Protein AF-0000000082410979 (afdb_homodimer)

Sequence (288 aa):
MTLTLRRLRIEITSLPAELLQLGALVVAVARGLDYIRLPADLTPDSLSVIEAALPFDVWGWIFLTAGAVGLLGIFVSRIPMTALAHGVLFGLYLVFGIGALAELADRDFLYGWRTAVGWVLGAAAVHLVLADASIDGWRRTRARMTLTLRRLRIEITSLPAELLQLGALVVAVARGLDYIRLPADLTPDSLSVIEAALPFDVWGWIFLTAGAVGLLGIFVSRIPMTALAHGVLFGLYLVFGIGALAELADRDFLYGWRTAVGWVLGAAAVHLVLADASIDGWRRTRAR

Radius of gyration: 19.4 Å; Cα contacts (8 Å, |Δi|>4): 487; chains: 2; bounding box: 62×52×41 Å

Foldseek 3Di:
DPPPDDDDDDDDDDPVLVVLLLVLLVVLQVLLVCQLPDDPVVPDPPAFPQCVVDRSNVSSVLSNVLSVQLVVQVVPLPDLSVLVSLVSQLVVLLVSLVRQVVVCPPHDPPDRNVSSCCSNVNSNVSSNVSSVVSVVVSVVVVVD/DPPPDDDDDDDDDDPVLVVLLLVLLVVLQVLLVCQLPDDPVVPDPPAFPQCVVDRSNVSSVLSNVLSVQLVVQVVPLPDLSVLVSLVSQLVVLLVSLVSQVVVCPPHDPPDRNVSSCCSNVNSNVSSNVSSVVSVVVSVVVVVD

Structure (mmCIF, N/CA/C/O backbone):
data_AF-0000000082410979-model_v1
#
loop_
_entity.id
_entity.type
_entity.pdbx_description
1 polymer 'DoxX family protein'
#
loop_
_atom_site.group_PDB
_atom_site.id
_atom_site.type_symbol
_atom_site.label_atom_id
_atom_site.label_alt_id
_atom_site.label_comp_id
_atom_site.label_asym_id
_atom_site.label_entity_id
_atom_site.label_seq_id
_atom_site.pdbx_PDB_ins_code
_atom_site.Cartn_x
_atom_site.Cartn_y
_atom_site.Cartn_z
_atom_site.occupancy
_atom_site.B_iso_or_equiv
_atom_site.auth_seq_id
_atom_site.auth_comp_id
_atom_site.auth_asym_id
_atom_site.auth_atom_id
_atom_site.pdbx_PDB_model_num
ATOM 1 N N . MET A 1 1 ? 33.375 -12.602 -14.203 1 39.56 1 MET A N 1
ATOM 2 C CA . MET A 1 1 ? 32.031 -13.172 -14.062 1 39.56 1 MET A CA 1
ATOM 3 C C . MET A 1 1 ? 30.984 -12.242 -14.664 1 39.56 1 MET A C 1
ATOM 5 O O . MET A 1 1 ? 30.891 -11.07 -14.281 1 39.56 1 MET A O 1
ATOM 9 N N . THR A 1 2 ? 30.516 -12.398 -15.836 1 46.44 2 THR A N 1
ATOM 10 C CA . THR A 1 2 ? 29.641 -11.531 -16.641 1 46.44 2 THR A CA 1
ATOM 11 C C . THR A 1 2 ? 28.344 -11.234 -15.891 1 46.44 2 THR A C 1
ATOM 13 O O . THR A 1 2 ? 27.75 -12.133 -15.297 1 46.44 2 THR A O 1
ATOM 16 N N . LEU A 1 3 ? 28.203 -10.031 -15.383 1 50.47 3 LEU A N 1
ATOM 17 C CA . LEU A 1 3 ? 26.938 -9.57 -14.797 1 50.47 3 LEU A CA 1
ATOM 18 C C . LEU A 1 3 ? 25.766 -9.906 -15.695 1 50.47 3 LEU A C 1
ATOM 20 O O . LEU A 1 3 ? 25.547 -9.258 -16.719 1 50.47 3 LEU A O 1
ATOM 24 N N . THR A 1 4 ? 25.484 -11.086 -15.898 1 56.03 4 THR A N 1
ATOM 25 C CA . THR A 1 4 ? 24.297 -11.406 -16.688 1 56.03 4 THR A CA 1
ATOM 26 C C . THR A 1 4 ? 23.047 -10.875 -16.016 1 56.03 4 THR A C 1
ATOM 28 O O . THR A 1 4 ? 22.75 -11.234 -14.867 1 56.03 4 THR A O 1
ATOM 31 N N . LEU A 1 5 ? 22.578 -9.719 -16.5 1 63.75 5 LEU A N 1
ATOM 32 C CA . LEU A 1 5 ? 21.312 -9.133 -16.047 1 63.75 5 LEU A CA 1
ATOM 33 C C . LEU A 1 5 ? 20.141 -10.062 -16.344 1 63.75 5 LEU A C 1
ATOM 35 O O . LEU A 1 5 ? 19.984 -10.508 -17.484 1 63.75 5 LEU A O 1
ATOM 39 N N . ARG A 1 6 ? 19.75 -10.758 -15.305 1 74.06 6 ARG A N 1
ATOM 40 C CA . ARG A 1 6 ? 18.562 -11.594 -15.43 1 74.06 6 ARG A CA 1
ATOM 41 C C . ARG A 1 6 ? 17.406 -11.047 -14.586 1 74.06 6 ARG A C 1
ATOM 43 O O . ARG A 1 6 ? 17.547 -10.883 -13.375 1 74.06 6 ARG A O 1
ATOM 50 N N . ARG A 1 7 ? 16.328 -10.906 -15.25 1 83.56 7 ARG A N 1
ATOM 51 C CA . ARG A 1 7 ? 15.188 -10.328 -14.547 1 83.56 7 ARG A CA 1
ATOM 52 C C . ARG A 1 7 ? 14.547 -11.344 -13.609 1 83.56 7 ARG A C 1
ATOM 54 O O . ARG A 1 7 ? 14.203 -12.453 -14.031 1 83.56 7 ARG A O 1
ATOM 61 N N . LEU A 1 8 ? 14.422 -10.977 -12.398 1 86.12 8 LEU A N 1
ATOM 62 C CA . LEU A 1 8 ? 13.766 -11.805 -11.391 1 86.12 8 LEU A CA 1
ATOM 63 C C . LEU A 1 8 ? 12.266 -11.875 -11.641 1 86.12 8 LEU A C 1
ATOM 65 O O . LEU A 1 8 ? 11.617 -10.844 -11.852 1 86.12 8 LEU A O 1
ATOM 69 N N . ARG A 1 9 ? 11.797 -13.141 -11.766 1 92.94 9 ARG A N 1
ATOM 70 C CA . ARG A 1 9 ? 10.359 -13.367 -11.852 1 92.94 9 ARG A CA 1
ATOM 71 C C . ARG A 1 9 ? 9.781 -13.75 -10.492 1 92.94 9 ARG A C 1
ATOM 73 O O . ARG A 1 9 ? 10.367 -14.57 -9.773 1 92.94 9 ARG A O 1
ATOM 80 N N . ILE A 1 10 ? 8.656 -13.078 -10.148 1 97.12 10 ILE A N 1
ATOM 81 C CA . ILE A 1 10 ? 8.078 -13.414 -8.852 1 97.12 10 ILE A CA 1
ATOM 82 C C . ILE A 1 10 ? 6.578 -13.641 -9 1 97.12 10 ILE A C 1
ATOM 84 O O . ILE A 1 10 ? 5.965 -13.188 -9.969 1 97.12 10 ILE A O 1
ATOM 88 N N . GLU A 1 11 ? 6.039 -14.344 -8.086 1 98.19 11 GLU A N 1
ATOM 89 C CA . GLU A 1 11 ? 4.609 -14.523 -7.844 1 98.19 11 GLU A CA 1
ATOM 90 C C . GLU A 1 11 ? 4.297 -14.484 -6.352 1 98.19 11 GLU A C 1
ATOM 92 O O . GLU A 1 11 ? 5.18 -14.711 -5.52 1 98.19 11 GLU A O 1
ATOM 97 N N . ILE A 1 12 ? 3.137 -14.219 -6.098 1 98.69 12 ILE A N 1
ATOM 98 C CA . ILE A 1 12 ? 2.703 -14.242 -4.703 1 98.69 12 ILE A CA 1
ATOM 99 C C . ILE A 1 12 ? 1.709 -15.383 -4.492 1 98.69 12 ILE A C 1
ATOM 101 O O . ILE A 1 12 ? 0.621 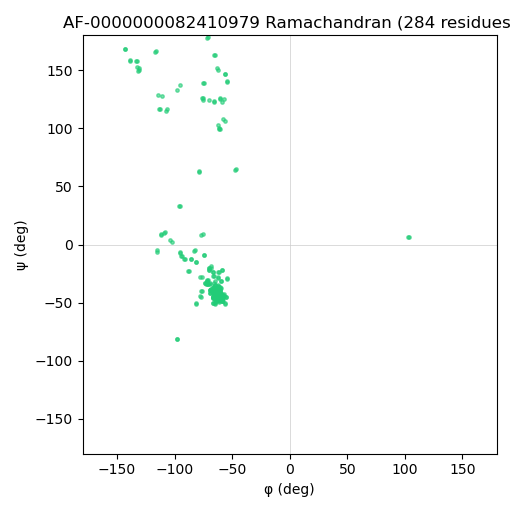-15.375 -5.074 1 98.69 12 ILE A O 1
ATOM 105 N N . THR A 1 13 ? 2.088 -16.281 -3.688 1 97.88 13 THR A N 1
ATOM 106 C CA . THR A 1 13 ? 1.308 -17.484 -3.453 1 97.88 13 THR A CA 1
ATOM 107 C C . THR A 1 13 ? 0.049 -17.172 -2.65 1 97.88 13 THR A C 1
ATOM 109 O O . THR A 1 13 ? -0.172 -16.031 -2.258 1 97.88 13 THR A O 1
ATOM 112 N N . SER A 1 14 ? -0.745 -18.094 -2.402 1 97.44 14 SER A N 1
ATOM 113 C CA . SER A 1 14 ? -2.109 -17.922 -1.915 1 97.44 14 SER A CA 1
ATOM 114 C C . SER A 1 14 ? -2.123 -17.297 -0.522 1 97.44 14 SER A C 1
ATOM 116 O O . SER A 1 14 ? -2.787 -16.281 -0.295 1 97.44 14 SER A O 1
ATOM 118 N N . LEU A 1 15 ? -1.39 -17.797 0.426 1 96.94 15 LEU A N 1
ATOM 119 C CA . LEU A 1 15 ? -1.483 -17.312 1.798 1 96.94 15 LEU A CA 1
ATOM 120 C C . LEU A 1 15 ? -1.026 -15.867 1.894 1 96.94 15 LEU A C 1
ATOM 122 O O . LEU A 1 15 ? -1.752 -15.016 2.412 1 96.94 15 LEU A O 1
ATOM 126 N N . PRO A 1 16 ? 0.153 -15.547 1.326 1 98.38 16 PRO A N 1
ATOM 127 C CA . PRO A 1 16 ? 0.557 -14.141 1.376 1 98.38 16 PRO A CA 1
ATOM 128 C C . PRO A 1 16 ? -0.416 -13.219 0.638 1 98.38 16 PRO A C 1
ATOM 130 O O . PRO A 1 16 ? -0.678 -12.102 1.091 1 98.38 16 PRO A O 1
ATOM 133 N N . ALA A 1 17 ? -0.965 -13.625 -0.444 1 98.62 17 ALA A N 1
ATOM 134 C CA . ALA A 1 17 ? -1.937 -12.828 -1.184 1 98.62 17 ALA A CA 1
ATOM 135 C C . ALA A 1 17 ? -3.199 -12.594 -0.358 1 98.62 17 ALA A C 1
ATOM 137 O O . ALA A 1 17 ? -3.748 -11.492 -0.349 1 98.62 17 ALA A O 1
ATOM 138 N N . GLU A 1 18 ? -3.623 -13.594 0.288 1 98 18 GLU A N 1
ATOM 139 C CA . GLU A 1 18 ? -4.832 -13.508 1.1 1 98 18 GLU A CA 1
ATOM 140 C C . GLU A 1 18 ? -4.621 -12.602 2.311 1 98 18 GLU A C 1
ATOM 142 O O . GLU A 1 18 ? -5.52 -11.852 2.695 1 98 18 GLU A O 1
ATOM 147 N N . LEU A 1 19 ? -3.473 -12.727 2.883 1 97.62 19 LEU A N 1
ATOM 148 C CA . LEU A 1 19 ? -3.158 -11.844 4 1 97.62 19 LEU A CA 1
ATOM 149 C C . LEU A 1 19 ? -3.068 -10.391 3.541 1 97.62 19 LEU A C 1
ATOM 151 O O . LEU A 1 19 ? -3.514 -9.484 4.246 1 97.62 19 LEU A O 1
ATOM 155 N N . LEU A 1 20 ? -2.502 -10.195 2.412 1 98.62 20 LEU A N 1
ATOM 156 C CA . LEU A 1 20 ? -2.438 -8.852 1.84 1 98.62 20 LEU A CA 1
ATOM 157 C C . LEU A 1 20 ? -3.838 -8.305 1.593 1 98.62 20 LEU A C 1
ATOM 159 O O . LEU A 1 20 ? -4.109 -7.137 1.889 1 98.62 20 LEU A O 1
ATOM 163 N N . GLN A 1 21 ? -4.715 -9.102 1.059 1 98.75 21 GLN A N 1
ATOM 164 C CA . GLN A 1 21 ? -6.094 -8.703 0.808 1 98.75 21 GLN A CA 1
ATOM 165 C C . GLN A 1 21 ? -6.812 -8.359 2.109 1 98.75 21 GLN A C 1
ATOM 167 O O . GLN A 1 21 ? -7.488 -7.332 2.199 1 98.75 21 GLN A O 1
ATOM 172 N N . LEU A 1 22 ? -6.672 -9.219 3.078 1 98.12 22 LEU A N 1
ATOM 173 C CA . LEU A 1 22 ? -7.293 -8.961 4.375 1 98.12 22 LEU A CA 1
ATOM 174 C C . LEU A 1 22 ? -6.793 -7.652 4.969 1 98.12 22 LEU A C 1
ATOM 176 O O . LEU A 1 22 ? -7.586 -6.832 5.434 1 98.12 22 LEU A O 1
ATOM 180 N N . GLY A 1 23 ? -5.496 -7.473 4.965 1 98.38 23 GLY A N 1
ATOM 181 C CA . GLY A 1 23 ? -4.91 -6.246 5.477 1 98.38 23 GLY A CA 1
ATOM 182 C C . GLY A 1 23 ? -5.395 -5.004 4.754 1 98.38 23 GLY A C 1
ATOM 183 O O . GLY A 1 23 ? -5.73 -4 5.391 1 98.38 23 GLY A O 1
ATOM 184 N N . ALA A 1 24 ? -5.449 -5.043 3.453 1 98.81 24 ALA A N 1
ATOM 185 C CA . ALA A 1 24 ? -5.875 -3.9 2.648 1 98.81 24 ALA A CA 1
ATOM 186 C C . ALA A 1 24 ? -7.32 -3.523 2.955 1 98.81 24 ALA A C 1
ATOM 188 O O . ALA A 1 24 ? -7.664 -2.34 2.992 1 98.81 24 ALA A O 1
ATOM 189 N N . LEU A 1 25 ? -8.141 -4.535 3.139 1 98.88 25 LEU A N 1
ATOM 190 C CA . LEU A 1 25 ? -9.555 -4.27 3.412 1 98.88 25 LEU A CA 1
ATOM 191 C C . LEU A 1 25 ? -9.742 -3.748 4.832 1 98.88 25 LEU A C 1
ATOM 193 O O . LEU A 1 25 ? -10.594 -2.893 5.074 1 98.88 25 LEU A O 1
ATOM 197 N N . VAL A 1 26 ? -8.945 -4.188 5.754 1 98.62 26 VAL A N 1
ATOM 198 C CA . VAL A 1 26 ? -8.992 -3.668 7.117 1 98.62 26 VAL A CA 1
ATOM 199 C C . VAL A 1 26 ? -8.523 -2.215 7.133 1 98.62 26 VAL A C 1
ATOM 201 O O . VAL A 1 26 ? -9.086 -1.384 7.852 1 98.62 26 VAL A O 1
ATOM 204 N N . VAL A 1 27 ? -7.512 -1.915 6.383 1 98.62 27 VAL A N 1
ATOM 205 C CA . VAL A 1 27 ? -7.047 -0.539 6.254 1 98.62 27 VAL A CA 1
ATOM 206 C C . VAL A 1 27 ? -8.195 0.354 5.793 1 98.62 27 VAL A C 1
ATOM 208 O O . VAL A 1 27 ? -8.383 1.456 6.312 1 98.62 27 VAL A O 1
ATOM 211 N N . ALA A 1 28 ? -8.93 -0.119 4.809 1 98.75 28 ALA A N 1
ATOM 212 C CA . ALA A 1 28 ? -10.062 0.656 4.297 1 98.75 28 ALA A CA 1
ATOM 213 C C . ALA A 1 28 ? -11.109 0.876 5.383 1 98.75 28 ALA A C 1
ATOM 215 O O . ALA A 1 28 ? -11.633 1.984 5.535 1 98.75 28 ALA A O 1
ATOM 216 N N . VAL A 1 29 ? -11.43 -0.091 6.137 1 98.44 29 VAL A N 1
ATOM 217 C CA . VAL A 1 29 ? -12.406 0.014 7.219 1 98.44 29 VAL A CA 1
ATOM 218 C C . VAL A 1 29 ? -11.906 0.995 8.273 1 98.44 29 VAL A C 1
ATOM 220 O O . VAL A 1 29 ? -12.656 1.867 8.727 1 98.44 29 VAL A O 1
ATOM 223 N N . ALA A 1 30 ? -10.711 0.849 8.656 1 96.81 30 ALA A N 1
ATOM 224 C CA . ALA A 1 30 ? -10.117 1.729 9.664 1 96.81 30 ALA A CA 1
ATOM 225 C C . ALA A 1 30 ? -10.133 3.182 9.195 1 96.81 30 ALA A C 1
ATOM 227 O O . ALA A 1 30 ? -10.461 4.086 9.969 1 96.81 30 ALA A O 1
ATOM 228 N N . ARG A 1 31 ? -9.758 3.418 7.973 1 96.19 31 ARG A N 1
ATOM 229 C CA . ARG A 1 31 ? -9.781 4.77 7.422 1 96.19 31 ARG A CA 1
ATOM 230 C C . ARG A 1 31 ? -11.195 5.336 7.43 1 96.19 31 ARG A C 1
ATOM 232 O O . ARG A 1 31 ? -11.406 6.496 7.801 1 96.19 31 ARG A O 1
ATOM 239 N N . GLY A 1 32 ? -12.117 4.484 7.004 1 97.12 32 GLY A N 1
ATOM 240 C CA . GLY A 1 32 ? -13.5 4.922 7.023 1 97.12 32 GLY A CA 1
ATOM 241 C C . GLY A 1 32 ? -13.977 5.324 8.406 1 97.12 32 GLY A C 1
ATOM 242 O O . GLY A 1 32 ? -14.547 6.406 8.578 1 97.12 32 GLY A O 1
ATOM 243 N N . LEU A 1 33 ? -13.711 4.469 9.352 1 95.69 33 LEU A N 1
ATOM 244 C CA . LEU A 1 33 ? -14.125 4.75 10.719 1 95.69 33 LEU A CA 1
ATOM 245 C C . LEU A 1 33 ? -13.438 6.008 11.242 1 95.69 33 LEU A C 1
ATOM 247 O O . LEU A 1 33 ? -14.07 6.832 11.914 1 95.69 33 LEU A O 1
ATOM 251 N N . ASP A 1 34 ? -12.211 6.133 10.961 1 93.5 34 ASP A N 1
ATOM 252 C CA . ASP A 1 34 ? -11.453 7.305 11.391 1 93.5 34 ASP A CA 1
ATOM 253 C C . ASP A 1 34 ? -12.039 8.586 10.797 1 93.5 34 ASP A C 1
ATOM 255 O O . ASP A 1 34 ? -12.18 9.586 11.5 1 93.5 34 ASP A O 1
ATOM 259 N N . TYR A 1 35 ? -12.328 8.562 9.523 1 92.44 35 TYR A N 1
ATOM 260 C CA . TYR A 1 35 ? -12.898 9.727 8.859 1 92.44 35 TYR A CA 1
ATOM 261 C C . TYR A 1 35 ? -14.234 10.109 9.484 1 92.44 35 TYR A C 1
ATOM 263 O O . TYR A 1 35 ? -14.523 11.297 9.664 1 92.44 35 TYR A O 1
ATOM 271 N N . ILE A 1 36 ? -15 9.188 9.828 1 93.56 36 ILE A N 1
ATOM 272 C CA . ILE A 1 36 ? -16.344 9.414 10.367 1 93.56 36 ILE A CA 1
ATOM 273 C C . ILE A 1 36 ? -16.234 10 11.773 1 93.56 36 ILE A C 1
ATOM 275 O O . ILE A 1 36 ? -17.031 10.859 12.156 1 93.56 36 ILE A O 1
ATOM 279 N N . ARG A 1 37 ? -15.242 9.617 12.5 1 91.5 37 ARG A N 1
ATOM 280 C CA . ARG A 1 37 ? -15.141 9.984 13.906 1 91.5 37 ARG A CA 1
ATOM 281 C C . ARG A 1 37 ? -14.289 11.242 14.086 1 91.5 37 ARG A C 1
ATOM 283 O O . ARG A 1 37 ? -14.234 11.805 15.18 1 91.5 37 ARG A O 1
ATOM 290 N N . LEU A 1 38 ? -13.688 11.617 13.055 1 86.5 38 LEU A N 1
ATOM 291 C CA . LEU A 1 38 ? -12.852 12.812 13.125 1 86.5 38 LEU A CA 1
ATOM 292 C C . LEU A 1 38 ? -13.703 14.055 13.398 1 86.5 38 LEU A C 1
ATOM 294 O O . LEU A 1 38 ? -14.625 14.359 12.641 1 86.5 38 LEU A O 1
ATOM 298 N N . PRO A 1 39 ? -13.312 14.688 14.477 1 83.38 39 PRO A N 1
ATOM 299 C CA . PRO A 1 39 ? -14.047 15.922 14.734 1 83.38 39 PRO A CA 1
ATOM 300 C C . PRO A 1 39 ? -13.867 16.953 13.617 1 83.38 39 PRO A C 1
ATOM 302 O O . PRO A 1 39 ? -12.789 17.062 13.031 1 83.38 39 PRO A O 1
ATOM 305 N N . ALA A 1 40 ? -14.883 17.766 13.445 1 77.75 40 ALA A N 1
ATOM 306 C CA . ALA A 1 40 ? -14.906 18.734 12.352 1 77.75 40 ALA A CA 1
ATOM 307 C C . ALA A 1 40 ? -13.812 19.781 12.523 1 77.75 40 ALA A C 1
ATOM 309 O O . ALA A 1 40 ? -13.242 20.25 11.531 1 77.75 40 ALA A O 1
ATOM 310 N N . ASP A 1 41 ? -13.422 20.141 13.664 1 78.06 41 ASP A N 1
ATOM 311 C CA . ASP A 1 41 ? -12.461 21.219 13.93 1 78.06 41 ASP A CA 1
ATOM 312 C C . ASP A 1 41 ? -11.023 20.703 13.797 1 78.06 41 ASP A C 1
ATOM 314 O O . ASP A 1 41 ? -10.07 21.484 13.859 1 78.06 41 ASP A O 1
ATOM 318 N N . LEU A 1 42 ? -10.859 19.344 13.578 1 74.44 42 LEU A N 1
ATOM 319 C CA . LEU A 1 42 ? -9.523 18.766 13.477 1 74.44 42 LEU A CA 1
ATOM 320 C C . LEU A 1 42 ? -9.25 18.281 12.062 1 74.44 42 LEU A C 1
ATOM 322 O O . LEU A 1 42 ? -8.242 17.609 11.812 1 74.44 42 LEU A O 1
ATOM 326 N N . THR A 1 43 ? -10.117 18.609 11.195 1 67.25 43 THR A N 1
ATOM 327 C CA . THR A 1 43 ? -9.852 18.219 9.82 1 67.25 43 THR A CA 1
ATOM 328 C C . THR A 1 43 ? -8.547 18.844 9.32 1 67.25 43 THR A C 1
ATOM 330 O O . THR A 1 43 ? -8.305 20.031 9.531 1 67.25 43 THR A O 1
ATOM 333 N N . PRO A 1 44 ? -7.68 17.891 8.82 1 65.31 44 PRO A N 1
ATOM 334 C CA . PRO A 1 44 ? -6.352 18.375 8.453 1 65.31 44 PRO A CA 1
ATOM 335 C C . PRO A 1 44 ? -6.402 19.547 7.457 1 65.31 44 PRO A C 1
ATOM 337 O O . PRO A 1 44 ? -7.254 19.547 6.566 1 65.31 44 PRO A O 1
ATOM 340 N N . ASP A 1 45 ? -5.531 20.453 7.691 1 59.03 45 ASP A N 1
ATOM 341 C CA . ASP A 1 45 ? -5.363 21.562 6.77 1 59.03 45 ASP A CA 1
ATOM 342 C C . ASP A 1 45 ? -4.766 21.094 5.445 1 59.03 45 ASP A C 1
ATOM 344 O O . ASP A 1 45 ? -4.926 21.766 4.414 1 59.03 45 ASP A O 1
ATOM 348 N N . SER A 1 46 ? -4.18 19.984 5.535 1 58.34 46 SER A N 1
ATOM 349 C CA . SER A 1 46 ? -3.408 19.531 4.387 1 58.34 46 SER A CA 1
ATOM 350 C C . SER A 1 46 ? -4.23 18.594 3.5 1 58.34 46 SER A C 1
ATOM 352 O O . SER A 1 46 ? -3.676 17.797 2.75 1 58.34 46 SER A O 1
ATOM 354 N N . LEU A 1 47 ? -5.496 18.859 3.451 1 67.5 47 LEU A N 1
ATOM 355 C CA . LEU A 1 47 ? -6.34 18.062 2.574 1 67.5 47 LEU A CA 1
ATOM 356 C C . LEU A 1 47 ? -6.137 18.453 1.114 1 67.5 47 LEU A C 1
ATOM 358 O O . LEU A 1 47 ? -5.969 19.625 0.802 1 67.5 47 LEU A O 1
ATOM 362 N N . SER A 1 48 ? -6.113 17.422 0.321 1 76.69 48 SER A N 1
ATOM 363 C CA . SER A 1 48 ? -6.113 17.703 -1.111 1 76.69 48 SER A CA 1
ATOM 364 C C . SER A 1 48 ? -7.422 18.359 -1.549 1 76.69 48 SER A C 1
ATOM 366 O O . SER A 1 48 ? -8.422 18.281 -0.839 1 76.69 48 SER A O 1
ATOM 368 N N . VAL A 1 49 ? -7.418 18.953 -2.693 1 79.19 49 VAL A N 1
ATOM 369 C CA . VAL A 1 49 ? -8.578 19.625 -3.266 1 79.19 49 VAL A CA 1
ATOM 370 C C . VAL A 1 49 ? -9.719 18.625 -3.432 1 79.19 49 VAL A C 1
ATOM 372 O O . VAL A 1 49 ? -10.891 18.953 -3.219 1 79.19 49 VAL A O 1
ATOM 375 N N . ILE A 1 50 ? -9.406 17.422 -3.678 1 84.12 50 ILE A N 1
ATOM 376 C CA . ILE A 1 50 ? -10.43 16.406 -3.898 1 84.12 50 ILE A CA 1
ATOM 377 C C . ILE A 1 50 ? -11.031 15.977 -2.561 1 84.12 50 ILE A C 1
ATOM 379 O O . ILE A 1 50 ? -12.258 15.883 -2.424 1 84.12 50 ILE A O 1
ATOM 383 N N . GLU A 1 51 ? -10.188 15.75 -1.573 1 82.81 51 GLU A N 1
ATOM 384 C CA . GLU A 1 51 ? -10.688 15.352 -0.26 1 82.81 51 GLU A CA 1
ATOM 385 C C . GLU A 1 51 ? -11.57 16.438 0.344 1 82.81 51 GLU A C 1
ATOM 387 O O . GLU A 1 51 ? -12.5 16.125 1.098 1 82.81 51 GLU A O 1
ATOM 392 N N . ALA A 1 52 ? -11.359 17.688 -0.112 1 84.81 52 ALA A N 1
ATOM 393 C CA . ALA A 1 52 ? -12.102 18.812 0.438 1 84.81 52 ALA A CA 1
ATOM 394 C C . ALA A 1 52 ? -13.445 18.984 -0.271 1 84.81 52 ALA A C 1
ATOM 396 O O . ALA A 1 52 ? -14.312 19.734 0.196 1 84.81 52 ALA A O 1
ATOM 397 N N . ALA A 1 53 ? -13.57 18.312 -1.332 1 88.44 53 ALA A N 1
ATOM 398 C CA . ALA A 1 53 ? -14.773 18.484 -2.148 1 88.44 53 ALA A CA 1
ATOM 399 C C . ALA A 1 53 ? -16 17.906 -1.444 1 88.44 53 ALA A C 1
ATOM 401 O O . ALA A 1 53 ? -17.125 18.266 -1.771 1 88.44 53 ALA A O 1
ATOM 402 N N . LEU A 1 54 ? -15.797 17 -0.515 1 89.75 54 LEU A N 1
ATOM 403 C CA . LEU A 1 54 ? -16.875 16.391 0.259 1 89.75 54 LEU A CA 1
ATOM 404 C C . LEU A 1 54 ? -16.547 16.422 1.749 1 89.75 54 LEU A C 1
ATOM 406 O O . LEU A 1 54 ? -15.383 16.453 2.135 1 89.75 54 LEU A O 1
ATOM 410 N N . PRO A 1 55 ? -17.719 16.453 2.502 1 89.25 55 PRO A N 1
ATOM 411 C CA . PRO A 1 55 ? -17.453 16.266 3.932 1 89.25 55 PRO A CA 1
ATOM 412 C C . PRO A 1 55 ? -16.688 14.977 4.227 1 89.25 55 PRO A C 1
ATOM 414 O O . PRO A 1 55 ? -16.891 13.961 3.555 1 89.25 55 PRO A O 1
ATOM 417 N N . PHE A 1 56 ? -15.867 14.992 5.207 1 89.12 56 PHE A N 1
ATOM 418 C CA . PHE A 1 56 ? -14.977 13.883 5.512 1 89.12 56 PHE A CA 1
ATOM 419 C C . PHE A 1 56 ? -15.773 12.617 5.824 1 89.12 56 PHE A C 1
ATOM 421 O O . PHE A 1 56 ? -15.336 11.508 5.508 1 89.12 56 PHE A O 1
ATOM 428 N N . ASP A 1 57 ? -16.906 12.789 6.5 1 92.88 57 ASP A N 1
ATOM 429 C CA . ASP A 1 57 ? -17.672 11.602 6.871 1 92.88 57 ASP A CA 1
ATOM 430 C C . ASP A 1 57 ? -18.219 10.891 5.637 1 92.88 57 ASP A C 1
ATOM 432 O O . ASP A 1 57 ? -18.406 9.672 5.645 1 92.88 57 ASP A O 1
ATOM 436 N N . VAL A 1 58 ? -18.453 11.586 4.516 1 94.62 58 VAL A N 1
ATOM 437 C CA . VAL A 1 58 ? -18.906 10.961 3.281 1 94.62 58 VAL A CA 1
ATOM 438 C C . VAL A 1 58 ? -17.828 10.039 2.729 1 94.62 58 VAL A C 1
ATOM 440 O O . VAL A 1 58 ? -18.094 8.891 2.379 1 94.62 58 VAL A O 1
ATOM 443 N N . TRP A 1 59 ? -16.578 10.516 2.717 1 95 59 TRP A N 1
ATOM 444 C CA . TRP A 1 59 ? -15.477 9.656 2.32 1 95 59 TRP A CA 1
ATOM 445 C C . TRP A 1 59 ? -15.359 8.453 3.246 1 95 59 TRP A C 1
ATOM 447 O O . TRP A 1 59 ? -15.094 7.336 2.791 1 95 59 TRP A O 1
ATOM 457 N N . GLY A 1 60 ? -15.539 8.773 4.539 1 96.25 60 GLY A N 1
ATOM 458 C CA . GLY A 1 60 ? -15.469 7.699 5.523 1 96.25 60 GLY A CA 1
ATOM 459 C C . GLY A 1 60 ? -16.453 6.574 5.254 1 96.25 60 GLY A C 1
ATOM 460 O O . GLY A 1 60 ? -16.078 5.398 5.297 1 96.25 60 GLY A O 1
ATOM 461 N N . TRP A 1 61 ? -17.672 6.926 4.926 1 97.94 61 TRP A N 1
ATOM 462 C CA . TRP A 1 61 ? -18.703 5.922 4.66 1 97.94 61 TRP A CA 1
ATOM 463 C C . TRP A 1 61 ? -18.375 5.129 3.398 1 97.94 61 TRP A C 1
ATOM 465 O O . TRP A 1 61 ? -18.625 3.926 3.328 1 97.94 61 TRP A O 1
ATOM 475 N N . ILE A 1 62 ? -17.844 5.727 2.402 1 98.31 62 ILE A N 1
ATOM 476 C CA . ILE A 1 62 ? -17.469 5.031 1.174 1 98.31 62 ILE A CA 1
ATOM 477 C C . ILE A 1 62 ? -16.375 4.012 1.466 1 98.31 62 ILE A C 1
ATOM 479 O O . ILE A 1 62 ? -16.484 2.846 1.083 1 98.31 62 ILE A O 1
ATOM 483 N N . PHE A 1 63 ? -15.352 4.434 2.197 1 98.5 63 PHE A N 1
ATOM 484 C CA . PHE A 1 63 ? -14.266 3.529 2.566 1 98.5 63 PHE A CA 1
ATOM 485 C C . PHE A 1 63 ? -14.789 2.371 3.408 1 98.5 63 PHE A C 1
ATOM 487 O O . PHE A 1 63 ? -14.453 1.212 3.152 1 98.5 63 PHE A O 1
ATOM 494 N N . LEU A 1 64 ? -15.594 2.705 4.402 1 98.69 64 LEU A N 1
ATOM 495 C CA . LEU A 1 64 ? -16.125 1.696 5.312 1 98.69 64 LEU A CA 1
ATOM 496 C C . LEU A 1 64 ? -16.953 0.665 4.559 1 98.69 64 LEU A C 1
ATOM 498 O O . LEU A 1 64 ? -16.797 -0.54 4.77 1 98.69 64 LEU A O 1
ATOM 502 N N . THR A 1 65 ? -17.797 1.181 3.717 1 98.81 65 THR A N 1
ATOM 503 C CA . THR A 1 65 ? -18.656 0.291 2.961 1 98.81 65 THR A CA 1
ATOM 504 C C . THR A 1 65 ? -17.844 -0.596 2.021 1 98.81 65 THR A C 1
ATOM 506 O O . THR A 1 65 ? -18.062 -1.81 1.971 1 98.81 65 THR A O 1
ATOM 509 N N . ALA A 1 66 ? -16.906 -0.037 1.282 1 98.88 66 ALA A N 1
ATOM 510 C CA . ALA A 1 66 ? -16.078 -0.821 0.374 1 98.88 66 ALA A CA 1
ATOM 511 C C . ALA A 1 66 ? -15.281 -1.882 1.133 1 98.88 66 ALA A C 1
ATOM 513 O O . ALA A 1 66 ? -15.242 -3.047 0.729 1 98.88 66 ALA A O 1
ATOM 514 N N . GLY A 1 67 ? -14.648 -1.465 2.258 1 98.88 67 GLY A N 1
ATOM 515 C CA . GLY A 1 67 ? -13.906 -2.42 3.068 1 98.88 67 GLY A CA 1
ATOM 516 C C . GLY A 1 67 ? -14.773 -3.541 3.609 1 98.88 67 GLY A C 1
ATOM 517 O O . GLY A 1 67 ? -14.398 -4.715 3.533 1 98.88 67 GLY A O 1
ATOM 518 N N . ALA A 1 68 ? -15.953 -3.227 4.121 1 98.69 68 ALA A N 1
ATOM 519 C CA . ALA A 1 68 ? -16.859 -4.207 4.699 1 98.69 68 ALA A CA 1
ATOM 520 C C . ALA A 1 68 ? -17.391 -5.16 3.633 1 98.69 68 ALA A C 1
ATOM 522 O O . ALA A 1 68 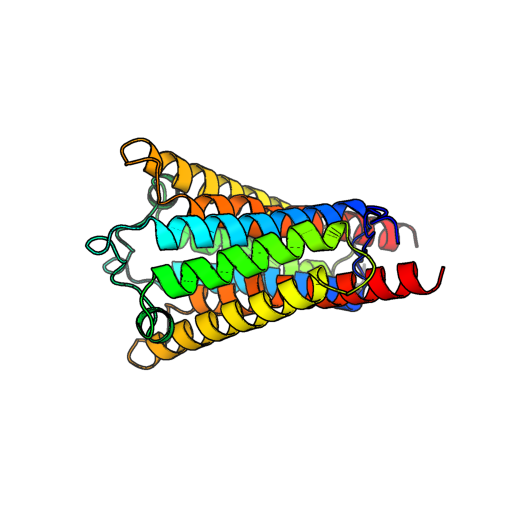? -17.438 -6.375 3.848 1 98.69 68 ALA A O 1
ATOM 523 N N . VAL A 1 69 ? -17.797 -4.605 2.529 1 98.31 69 VAL A N 1
ATOM 524 C CA . VAL A 1 69 ? -18.281 -5.418 1.424 1 98.31 69 VAL A CA 1
ATOM 525 C C . VAL A 1 69 ? -17.188 -6.359 0.94 1 98.31 69 VAL A C 1
ATOM 527 O O . VAL A 1 69 ? -17.438 -7.531 0.659 1 98.31 69 VAL A O 1
ATOM 530 N N . GLY A 1 70 ? -15.961 -5.863 0.808 1 98.56 70 GLY A N 1
ATOM 531 C CA . GLY A 1 70 ? -14.844 -6.715 0.425 1 98.56 70 GLY A CA 1
ATOM 532 C C . GLY A 1 70 ? -14.594 -7.852 1.396 1 98.56 70 GLY A C 1
ATOM 533 O O . GLY A 1 70 ? -14.352 -8.984 0.982 1 98.56 70 GLY A O 1
ATOM 534 N N . LEU A 1 71 ? -14.664 -7.562 2.67 1 98.12 71 LEU A N 1
ATOM 535 C CA . LEU A 1 71 ? -14.461 -8.578 3.695 1 98.12 71 LEU A CA 1
ATOM 536 C C . LEU A 1 71 ? -15.555 -9.633 3.639 1 98.12 71 LEU A C 1
ATOM 538 O O . LEU A 1 71 ? -15.273 -10.836 3.723 1 98.12 71 LEU A O 1
ATOM 542 N N . LEU A 1 72 ? -16.797 -9.188 3.502 1 96 72 LEU A N 1
ATOM 543 C CA . LEU A 1 72 ? -17.906 -10.133 3.373 1 96 72 LEU A CA 1
ATOM 544 C C . LEU A 1 72 ? -17.75 -10.977 2.113 1 96 72 LEU A C 1
ATOM 546 O O . LEU A 1 72 ? -18.078 -12.164 2.117 1 96 72 LEU A O 1
ATOM 550 N N . GLY A 1 73 ? -17.234 -10.375 1.083 1 96.19 73 GLY A N 1
ATOM 551 C CA . GLY A 1 73 ? -17.094 -11.023 -0.212 1 96.19 73 GLY A CA 1
ATOM 552 C C . GLY A 1 73 ? -16.109 -12.172 -0.205 1 96.19 73 GLY A C 1
ATOM 553 O O . GLY A 1 73 ? -16.141 -13.031 -1.09 1 96.19 73 GLY A O 1
ATOM 554 N N . ILE A 1 74 ? -15.195 -12.156 0.724 1 94.94 74 ILE A N 1
ATOM 555 C CA . ILE A 1 74 ? -14.219 -13.234 0.839 1 94.94 74 ILE A CA 1
ATOM 556 C C . ILE A 1 74 ? -14.938 -14.562 1.049 1 94.94 74 ILE A C 1
ATOM 558 O O . ILE A 1 74 ? -14.438 -15.617 0.646 1 94.94 74 ILE A O 1
ATOM 562 N N . PHE A 1 75 ? -16.172 -14.5 1.525 1 92.5 75 PHE A N 1
ATOM 563 C CA . PHE A 1 75 ? -16.875 -15.727 1.868 1 92.5 75 PHE A CA 1
ATOM 564 C C . PHE A 1 75 ? -18.094 -15.922 0.958 1 92.5 75 PHE A C 1
ATOM 566 O O . PHE A 1 75 ? -18.812 -16.906 1.089 1 92.5 75 PHE A O 1
ATOM 573 N N . VAL A 1 76 ? -18.359 -14.969 0.121 1 86.94 76 VAL A N 1
ATOM 574 C CA . VAL A 1 76 ? -19.516 -15.016 -0.772 1 86.94 76 VAL A CA 1
ATOM 575 C C . VAL A 1 76 ? -19.047 -15.281 -2.201 1 86.94 76 VAL A C 1
ATOM 577 O O . VAL A 1 76 ? -18.328 -14.477 -2.787 1 86.94 76 VAL A O 1
ATOM 580 N N . SER A 1 77 ? -19.406 -16.406 -2.783 1 84.75 77 SER A N 1
ATOM 581 C CA . SER A 1 77 ? -18.906 -16.812 -4.094 1 84.75 77 SER A CA 1
ATOM 582 C C . SER A 1 77 ? -19.953 -16.562 -5.184 1 84.75 77 SER A C 1
ATOM 584 O O . SER A 1 77 ? -19.672 -16.719 -6.371 1 84.75 77 SER A O 1
ATOM 586 N N . ARG A 1 78 ? -21.094 -16.016 -4.867 1 86.94 78 ARG A N 1
ATOM 587 C CA . ARG A 1 78 ? -22.141 -15.812 -5.852 1 86.94 78 ARG A CA 1
ATOM 588 C C . ARG A 1 78 ? -21.828 -14.617 -6.742 1 86.94 78 ARG A C 1
ATOM 590 O O . ARG A 1 78 ? -22.156 -14.625 -7.934 1 86.94 78 ARG A O 1
ATOM 597 N N . ILE A 1 79 ? -21.328 -13.625 -6.195 1 91.81 79 ILE A N 1
ATOM 598 C CA . ILE A 1 79 ? -20.938 -12.422 -6.93 1 91.81 79 ILE A CA 1
ATOM 599 C C . ILE A 1 79 ? -19.531 -12.016 -6.523 1 91.81 79 ILE A C 1
ATOM 601 O O . ILE A 1 79 ? -19.078 -12.305 -5.41 1 91.81 79 ILE A O 1
ATOM 605 N N . PRO A 1 80 ? -18.812 -11.422 -7.414 1 95.44 80 PRO A N 1
ATOM 606 C CA . PRO A 1 80 ? -17.422 -11.07 -7.102 1 95.44 80 PRO A CA 1
ATOM 607 C C . PRO A 1 80 ? -17.328 -9.812 -6.242 1 95.44 80 PRO A C 1
ATOM 609 O O . PRO A 1 80 ? -16.688 -8.836 -6.648 1 95.44 80 PRO A O 1
ATOM 612 N N . MET A 1 81 ? -17.859 -9.836 -5.031 1 97.19 81 MET A N 1
ATOM 613 C CA . MET A 1 81 ? -17.969 -8.688 -4.141 1 97.19 81 MET A CA 1
ATOM 614 C C . MET A 1 81 ? -16.594 -8.164 -3.768 1 97.19 81 MET A C 1
ATOM 616 O O . MET A 1 81 ? -16.375 -6.949 -3.707 1 97.19 81 MET A O 1
ATOM 620 N N . THR A 1 82 ? -15.672 -9.062 -3.498 1 98.25 82 THR A N 1
ATOM 621 C CA . THR A 1 82 ? -14.336 -8.633 -3.092 1 98.25 82 THR A CA 1
ATOM 622 C C . THR A 1 82 ? -13.633 -7.906 -4.234 1 98.25 82 THR A C 1
ATOM 624 O O . THR A 1 82 ? -13.016 -6.859 -4.02 1 98.25 82 THR A O 1
ATOM 627 N N . ALA A 1 83 ? -13.75 -8.422 -5.426 1 98.5 83 ALA A N 1
ATOM 628 C CA . ALA A 1 83 ? -13.148 -7.77 -6.582 1 98.5 83 ALA A CA 1
ATOM 629 C C . ALA A 1 83 ? -13.75 -6.383 -6.809 1 98.5 83 ALA A C 1
ATOM 631 O O . ALA A 1 83 ? -13.023 -5.422 -7.078 1 98.5 83 ALA A O 1
ATOM 632 N N . LEU A 1 84 ? -15.055 -6.305 -6.688 1 98.5 84 LEU A N 1
ATOM 633 C CA . LEU A 1 84 ? -15.742 -5.031 -6.867 1 98.5 84 LEU A CA 1
ATOM 634 C C . LEU A 1 84 ? -15.312 -4.027 -5.801 1 98.5 84 LEU A C 1
ATOM 636 O O . LEU A 1 84 ? -15.086 -2.854 -6.102 1 98.5 84 LEU A O 1
ATOM 640 N N . ALA A 1 85 ? -15.211 -4.508 -4.578 1 98.88 85 ALA A N 1
ATOM 641 C CA . ALA A 1 85 ? -14.758 -3.652 -3.482 1 98.88 85 ALA A CA 1
ATOM 642 C C . ALA A 1 85 ? -13.352 -3.115 -3.754 1 98.88 85 ALA A C 1
ATOM 644 O O . ALA A 1 85 ? -13.094 -1.92 -3.584 1 98.88 85 ALA A O 1
ATOM 645 N N . HIS A 1 86 ? -12.445 -3.973 -4.188 1 98.94 86 HIS A N 1
ATOM 646 C CA . HIS A 1 86 ? -11.102 -3.533 -4.547 1 98.94 86 HIS A CA 1
ATOM 647 C C . HIS A 1 86 ? -11.133 -2.551 -5.711 1 98.94 86 HIS A C 1
ATOM 649 O O . HIS A 1 86 ? -10.32 -1.625 -5.773 1 98.94 86 HIS A O 1
ATOM 655 N N . GLY A 1 87 ? -12.062 -2.764 -6.68 1 98.81 87 GLY A N 1
ATOM 656 C CA . GLY A 1 87 ? -12.227 -1.799 -7.754 1 98.81 87 GLY A CA 1
ATOM 657 C C . GLY A 1 87 ? -12.602 -0.414 -7.262 1 98.81 87 GLY A C 1
ATOM 658 O O . GLY A 1 87 ? -12.047 0.586 -7.719 1 98.81 87 GLY A O 1
ATOM 659 N N . VAL A 1 88 ? -13.531 -0.313 -6.387 1 98.88 88 VAL A N 1
ATOM 660 C CA . VAL A 1 88 ? -13.953 0.953 -5.797 1 98.88 88 VAL A CA 1
ATOM 661 C C . VAL A 1 88 ? -12.781 1.598 -5.062 1 98.88 88 VAL A C 1
ATOM 663 O O . VAL A 1 88 ? -12.508 2.789 -5.234 1 98.88 88 VAL A O 1
ATOM 666 N N . LEU A 1 89 ? -12.078 0.832 -4.293 1 98.88 89 LEU A N 1
ATOM 667 C CA . LEU A 1 89 ? -10.945 1.345 -3.531 1 98.88 89 LEU A CA 1
ATOM 668 C C . LEU A 1 89 ? -9.82 1.794 -4.461 1 98.88 89 LEU A C 1
ATOM 670 O O . LEU A 1 89 ? -9.148 2.791 -4.191 1 98.88 89 LEU A O 1
ATOM 674 N N . PHE A 1 90 ? -9.625 1.056 -5.574 1 98.88 90 PHE A N 1
ATOM 675 C CA . PHE A 1 90 ? -8.688 1.496 -6.605 1 98.88 90 PHE A CA 1
ATOM 676 C C . PHE A 1 90 ? -9.047 2.893 -7.102 1 98.88 90 PHE A C 1
ATOM 678 O O . PHE A 1 90 ? -8.195 3.779 -7.145 1 98.88 90 PHE A O 1
ATOM 685 N N . GLY A 1 91 ? -10.305 3.031 -7.445 1 98.44 91 GLY A N 1
ATOM 686 C CA . GLY A 1 91 ? -10.766 4.328 -7.914 1 98.44 91 GLY A CA 1
ATOM 687 C C . GLY A 1 91 ? -10.609 5.426 -6.879 1 98.44 91 GLY A C 1
ATOM 688 O O . GLY A 1 91 ? -10.195 6.543 -7.203 1 98.44 91 GLY A O 1
ATOM 689 N N . LEU A 1 92 ? -10.883 5.184 -5.609 1 97.81 92 LEU A N 1
ATOM 690 C CA . LEU A 1 92 ? -10.781 6.156 -4.527 1 97.81 92 LEU A CA 1
ATOM 691 C C . LEU A 1 92 ? -9.336 6.617 -4.344 1 97.81 92 LEU A C 1
ATOM 693 O O . LEU A 1 92 ? -9.07 7.82 -4.277 1 97.81 92 LEU A O 1
ATOM 697 N N . TYR A 1 93 ? -8.422 5.719 -4.309 1 97.69 93 TYR A N 1
ATOM 698 C CA . TYR A 1 93 ? -7.023 6.078 -4.082 1 97.69 93 TYR A CA 1
ATOM 699 C C . TYR A 1 93 ? -6.438 6.773 -5.305 1 97.69 93 TYR A C 1
ATOM 701 O O . TYR A 1 93 ? -5.582 7.656 -5.176 1 97.69 93 TYR A O 1
ATOM 709 N N . LEU A 1 94 ? -6.938 6.398 -6.504 1 97.06 94 LEU A N 1
ATOM 710 C CA . LEU A 1 94 ? -6.512 7.102 -7.707 1 97.06 94 LEU A CA 1
ATOM 711 C C . LEU A 1 94 ? -6.945 8.562 -7.668 1 97.06 94 LEU A C 1
ATOM 713 O O . LEU A 1 94 ? -6.152 9.461 -7.961 1 97.06 94 LEU A O 1
ATOM 717 N N . VAL A 1 95 ? -8.148 8.742 -7.258 1 95 95 VAL A N 1
ATOM 718 C CA . VAL A 1 95 ? -8.664 10.102 -7.219 1 95 95 VAL A CA 1
ATOM 719 C C . VAL A 1 95 ? -7.949 10.891 -6.125 1 95 95 VAL A C 1
ATOM 721 O O . VAL A 1 95 ? -7.66 12.078 -6.297 1 95 95 VAL A O 1
ATOM 724 N N . PHE A 1 96 ? -7.684 10.289 -5.023 1 94.44 96 PHE A N 1
ATOM 725 C CA . PHE A 1 96 ? -6.914 10.945 -3.975 1 94.44 96 PHE A CA 1
ATOM 726 C C . PHE A 1 96 ? -5.516 11.297 -4.469 1 94.44 96 PHE A C 1
ATOM 728 O O . PHE A 1 96 ? -4.988 12.367 -4.156 1 94.44 96 PHE A O 1
ATOM 735 N N . GLY A 1 97 ? -4.922 10.414 -5.234 1 94.81 97 GLY A N 1
ATOM 736 C CA . GLY A 1 97 ? -3.607 10.68 -5.801 1 94.81 97 GLY A CA 1
ATOM 737 C C . GLY A 1 97 ? -3.604 11.836 -6.785 1 94.81 97 GLY A C 1
ATOM 738 O O . GLY A 1 97 ? -2.701 12.672 -6.762 1 94.81 97 GLY A O 1
ATOM 739 N N . ILE A 1 98 ? -4.574 11.891 -7.59 1 92 98 ILE A N 1
ATOM 740 C CA . ILE A 1 98 ? -4.727 12.984 -8.547 1 92 98 ILE A CA 1
ATOM 741 C C . ILE A 1 98 ? -4.941 14.297 -7.801 1 92 98 ILE A C 1
ATOM 743 O O . ILE A 1 98 ? -4.379 15.328 -8.172 1 92 98 ILE A O 1
ATOM 747 N N . GLY A 1 99 ? -5.727 14.273 -6.773 1 91.12 99 GLY A N 1
ATOM 748 C CA . GLY A 1 99 ? -5.91 15.453 -5.938 1 91.12 99 GLY A CA 1
ATOM 749 C C . GLY A 1 99 ? -4.621 15.938 -5.305 1 91.12 99 GLY A C 1
ATOM 750 O O . GLY A 1 99 ? -4.359 17.141 -5.27 1 91.12 99 GLY A O 1
ATOM 751 N N . ALA A 1 100 ? -3.873 15.031 -4.848 1 89.56 100 ALA A N 1
ATOM 752 C CA . ALA A 1 100 ? -2.592 15.391 -4.242 1 89.56 100 ALA A CA 1
ATOM 753 C C . ALA A 1 100 ? -1.648 16 -5.277 1 89.56 100 ALA A C 1
ATOM 755 O O . ALA A 1 100 ? -0.872 16.906 -4.965 1 89.56 100 ALA A O 1
ATOM 756 N N . LEU A 1 101 ? -1.716 15.516 -6.512 1 88.31 101 LEU A N 1
ATOM 757 C CA . LEU A 1 101 ? -0.903 16.078 -7.582 1 88.31 101 LEU A CA 1
ATOM 758 C C . LEU A 1 101 ? -1.369 17.5 -7.926 1 88.31 101 LEU A C 1
ATOM 760 O O . LEU A 1 101 ? -0.55 18.375 -8.211 1 88.31 101 LEU A O 1
ATOM 764 N N . ALA A 1 102 ? -2.619 17.688 -7.902 1 86.81 102 ALA A N 1
ATOM 765 C CA . ALA A 1 102 ? -3.189 18.984 -8.219 1 86.81 102 ALA A CA 1
ATOM 766 C C . ALA A 1 102 ? -2.725 20.047 -7.227 1 86.81 102 ALA A C 1
ATOM 768 O O . ALA A 1 102 ? -2.596 21.234 -7.578 1 86.81 102 ALA A O 1
ATOM 769 N N . GLU A 1 103 ? -2.451 19.594 -6.051 1 83.69 103 GLU A N 1
ATOM 770 C CA . GLU A 1 103 ? -1.988 20.531 -5.027 1 83.69 103 GLU A CA 1
ATOM 771 C C . GLU A 1 103 ? -0.579 21.031 -5.332 1 83.69 103 GLU A C 1
ATOM 773 O O . GLU A 1 103 ? -0.157 22.062 -4.816 1 83.69 103 GLU A O 1
ATOM 778 N N . LEU A 1 104 ? 0.148 20.281 -6.164 1 83.31 104 LEU A N 1
ATOM 779 C CA . LEU A 1 104 ? 1.52 20.656 -6.488 1 83.31 104 LEU A CA 1
ATOM 780 C C . LEU A 1 104 ? 1.547 21.734 -7.57 1 83.31 104 LEU A C 1
ATOM 782 O O . LEU A 1 104 ? 2.59 22.344 -7.82 1 83.31 104 LEU A O 1
ATOM 786 N N . ALA A 1 105 ? 0.539 21.984 -8.25 1 78.38 105 ALA A N 1
ATOM 787 C CA . ALA A 1 105 ? 0.493 22.906 -9.383 1 78.38 105 ALA A CA 1
ATOM 788 C C . ALA A 1 105 ? 1.001 24.281 -8.984 1 78.38 105 ALA A C 1
ATOM 790 O O . ALA A 1 105 ? 1.65 24.969 -9.781 1 78.38 105 ALA A O 1
ATOM 791 N N . ASP A 1 106 ? 0.894 24.734 -7.789 1 72.88 106 ASP A N 1
ATOM 792 C CA . ASP A 1 106 ? 1.275 26.078 -7.395 1 72.88 106 ASP A CA 1
ATOM 793 C C . ASP A 1 106 ? 2.537 26.062 -6.535 1 72.88 106 ASP A C 1
ATOM 795 O O . ASP A 1 106 ? 2.893 27.078 -5.93 1 72.88 106 ASP A O 1
ATOM 799 N N . ARG A 1 107 ? 3.1 24.859 -6.527 1 75.12 107 ARG A N 1
ATOM 800 C CA . ARG A 1 107 ? 4.242 24.766 -5.625 1 75.12 107 ARG A CA 1
ATOM 801 C C . ARG A 1 107 ? 5.527 24.484 -6.395 1 75.12 107 ARG A C 1
ATOM 803 O O . ARG A 1 107 ? 5.496 24.297 -7.613 1 75.12 107 ARG A O 1
ATOM 810 N N . ASP A 1 108 ? 6.582 24.688 -5.609 1 70.31 108 ASP A N 1
ATOM 811 C CA . ASP A 1 108 ? 7.863 24.234 -6.145 1 70.31 108 ASP A CA 1
ATOM 812 C C . ASP A 1 108 ? 7.832 22.734 -6.438 1 70.31 108 ASP A C 1
ATOM 814 O O . ASP A 1 108 ? 7.48 21.938 -5.57 1 70.31 108 ASP A O 1
ATOM 818 N N . PHE A 1 109 ? 8.094 22.375 -7.605 1 71.19 109 PHE A N 1
ATOM 819 C CA . PHE A 1 109 ? 7.941 21.016 -8.117 1 71.19 109 PHE A CA 1
ATOM 820 C C . PHE A 1 109 ? 9.047 20.125 -7.598 1 71.19 109 PHE A C 1
ATOM 822 O O . PHE A 1 109 ? 9.016 18.906 -7.801 1 71.19 109 PHE A O 1
ATOM 829 N N . LEU A 1 110 ? 9.742 20.609 -6.742 1 76.44 110 LEU A N 1
ATOM 830 C CA . LEU A 1 110 ? 10.898 19.812 -6.352 1 76.44 110 LEU A CA 1
ATOM 831 C C . LEU A 1 110 ? 10.539 18.844 -5.234 1 76.44 110 LEU A C 1
ATOM 833 O O . LEU A 1 110 ? 11.25 17.859 -5.016 1 76.44 110 LEU A O 1
ATOM 837 N N . TYR A 1 111 ? 9.547 19.156 -4.559 1 84.31 111 TYR A N 1
ATOM 838 C CA . TYR A 1 111 ? 9.125 18.297 -3.459 1 84.31 111 TYR A CA 1
ATOM 839 C C . TYR A 1 111 ? 7.605 18.25 -3.352 1 84.31 111 TYR A C 1
ATOM 841 O O . TYR A 1 111 ? 6.902 18.953 -4.078 1 84.31 111 TYR A O 1
ATOM 849 N N . GLY A 1 112 ? 7.113 17.297 -2.541 1 85.5 112 GLY A N 1
ATOM 850 C CA . GLY A 1 112 ? 5.691 17.25 -2.24 1 85.5 112 GLY A CA 1
ATOM 851 C C . GLY A 1 112 ? 4.957 16.156 -3.008 1 85.5 112 GLY A C 1
ATOM 852 O O . GLY A 1 112 ? 3.74 16.031 -2.891 1 85.5 112 GLY A O 1
ATOM 853 N N . TRP A 1 113 ? 5.688 15.32 -3.73 1 88.88 113 TRP A N 1
ATOM 854 C CA . TRP A 1 113 ? 5.023 14.383 -4.621 1 88.88 113 TRP A CA 1
ATOM 855 C C . TRP A 1 113 ? 4.84 13.023 -3.945 1 88.88 113 TRP A C 1
ATOM 857 O O . TRP A 1 113 ? 4.105 12.172 -4.441 1 88.88 113 TRP A O 1
ATOM 867 N N . ARG A 1 114 ? 5.395 12.844 -2.777 1 90.31 114 ARG A N 1
ATOM 868 C CA . ARG A 1 114 ? 5.43 11.516 -2.174 1 90.31 114 ARG A CA 1
ATOM 869 C C . ARG A 1 114 ? 4.023 11.008 -1.887 1 90.31 114 ARG A C 1
ATOM 871 O O . ARG A 1 114 ? 3.74 9.82 -2.055 1 90.31 114 ARG A O 1
ATOM 878 N N . THR A 1 115 ? 3.182 11.922 -1.479 1 90.88 115 THR A N 1
ATOM 879 C CA . THR A 1 115 ? 1.822 11.508 -1.147 1 90.88 115 THR A CA 1
ATOM 880 C C . THR A 1 115 ? 1.08 11.039 -2.396 1 90.88 115 THR A C 1
ATOM 882 O O . THR A 1 115 ? 0.44 9.984 -2.383 1 90.88 115 THR A O 1
ATOM 885 N N . ALA A 1 116 ? 1.209 11.789 -3.467 1 93.5 116 ALA A N 1
ATOM 886 C CA . ALA A 1 116 ? 0.559 11.422 -4.723 1 93.5 116 ALA A CA 1
ATOM 887 C C . ALA A 1 116 ? 1.104 10.102 -5.254 1 93.5 116 ALA A C 1
ATOM 889 O O . ALA A 1 116 ? 0.336 9.219 -5.648 1 93.5 116 ALA A O 1
ATOM 890 N N . VAL A 1 117 ? 2.371 9.953 -5.203 1 95.94 117 VAL A N 1
ATOM 891 C CA . VAL A 1 117 ? 3.018 8.742 -5.691 1 95.94 117 VAL A CA 1
ATOM 892 C C . VAL A 1 117 ? 2.617 7.555 -4.812 1 95.94 117 VAL A C 1
ATOM 894 O O . VAL A 1 117 ? 2.338 6.465 -5.32 1 95.94 117 VAL A O 1
ATOM 897 N N . GLY A 1 118 ? 2.543 7.734 -3.516 1 96.31 118 GLY A N 1
ATOM 898 C CA . GLY A 1 118 ? 2.107 6.695 -2.596 1 96.31 118 GLY A CA 1
ATOM 899 C C . GLY A 1 118 ? 0.676 6.25 -2.832 1 96.31 118 GLY A C 1
ATOM 900 O O . GLY A 1 118 ? 0.373 5.059 -2.771 1 96.31 118 GLY A O 1
ATOM 901 N N . TRP A 1 119 ? -0.146 7.234 -3.121 1 96.69 119 TRP A N 1
ATOM 902 C CA . TRP A 1 119 ? -1.537 6.895 -3.396 1 96.69 119 TRP A CA 1
ATOM 903 C C . TRP A 1 119 ? -1.655 6.086 -4.684 1 96.69 119 TRP A C 1
ATOM 905 O O . TRP A 1 119 ? -2.334 5.055 -4.715 1 96.69 119 TRP A O 1
ATOM 915 N N . VAL A 1 120 ? -0.982 6.477 -5.73 1 97.81 120 VAL A N 1
ATOM 916 C CA . VAL A 1 120 ? -1.186 5.906 -7.059 1 97.81 120 VAL A CA 1
ATOM 917 C C . VAL A 1 120 ? -0.412 4.594 -7.184 1 97.81 120 VAL A C 1
ATOM 919 O O . VAL A 1 120 ? -0.999 3.543 -7.449 1 97.81 120 VAL A O 1
ATOM 922 N N . LEU A 1 121 ? 0.858 4.633 -6.852 1 98.25 121 LEU A N 1
ATOM 923 C CA . LEU A 1 121 ? 1.703 3.465 -7.086 1 98.25 121 LEU A CA 1
ATOM 924 C C . LEU A 1 121 ? 1.722 2.551 -5.867 1 98.25 121 LEU A C 1
ATOM 926 O O . LEU A 1 121 ? 2.207 1.42 -5.941 1 98.25 121 LEU A O 1
ATOM 930 N N . GLY A 1 122 ? 1.238 3.027 -4.781 1 98 122 GLY A N 1
ATOM 931 C CA . GLY A 1 122 ? 1.073 2.207 -3.592 1 98 122 GLY A CA 1
ATOM 932 C C . GLY A 1 122 ? -0.337 1.673 -3.424 1 98 122 GLY A C 1
ATOM 933 O O . GLY A 1 122 ? -0.637 0.555 -3.85 1 98 122 GLY A O 1
ATOM 934 N N . ALA A 1 123 ? -1.197 2.52 -2.898 1 98.56 123 ALA A N 1
ATOM 935 C CA . ALA A 1 123 ? -2.527 2.061 -2.506 1 98.56 123 ALA A CA 1
ATOM 936 C C . ALA A 1 123 ? -3.352 1.659 -3.725 1 98.56 123 ALA A C 1
ATOM 938 O O . ALA A 1 123 ? -3.922 0.566 -3.764 1 98.56 123 ALA A O 1
ATOM 939 N N . ALA A 1 124 ? -3.436 2.49 -4.742 1 98.81 124 ALA A N 1
ATOM 940 C CA . ALA A 1 124 ? -4.234 2.162 -5.918 1 98.81 124 ALA A CA 1
ATOM 941 C C . ALA A 1 124 ? -3.707 0.908 -6.609 1 98.81 124 ALA A C 1
ATOM 943 O O . ALA A 1 124 ? -4.484 0.032 -7 1 98.81 124 ALA A O 1
ATOM 944 N N . ALA A 1 125 ? -2.42 0.805 -6.766 1 98.75 125 ALA A N 1
ATOM 945 C CA . ALA A 1 125 ? -1.818 -0.351 -7.426 1 98.75 125 ALA A CA 1
ATOM 946 C C . ALA A 1 125 ? -2.139 -1.64 -6.676 1 98.75 125 ALA A C 1
ATOM 948 O O . ALA A 1 125 ? -2.453 -2.662 -7.289 1 98.75 125 ALA A O 1
ATOM 949 N N . VAL A 1 126 ? -2.041 -1.605 -5.348 1 98.88 126 VAL A N 1
ATOM 950 C CA . VAL A 1 126 ? -2.352 -2.775 -4.535 1 98.88 126 VAL A CA 1
ATOM 951 C C . VAL A 1 126 ? -3.791 -3.217 -4.789 1 98.88 126 VAL A C 1
ATOM 953 O O . VAL A 1 126 ? -4.055 -4.402 -5.004 1 98.88 126 VAL A O 1
ATOM 956 N N . HIS A 1 127 ? -4.672 -2.299 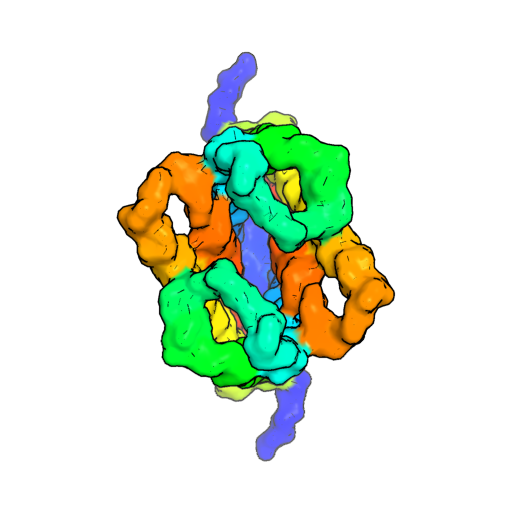-4.797 1 98.94 127 HIS A N 1
ATOM 957 C CA . HIS A 1 127 ? -6.074 -2.654 -4.969 1 98.94 127 HIS A CA 1
ATOM 958 C C . HIS A 1 127 ? -6.359 -3.104 -6.398 1 98.94 127 HIS A C 1
ATOM 960 O O . HIS A 1 127 ? -7.211 -3.967 -6.625 1 98.94 127 HIS A O 1
ATOM 966 N N . LEU A 1 128 ? -5.652 -2.58 -7.391 1 98.88 128 LEU A N 1
ATOM 967 C CA . LEU A 1 128 ? -5.793 -3.066 -8.758 1 98.88 128 LEU A CA 1
ATOM 968 C C . LEU A 1 128 ? -5.371 -4.527 -8.867 1 98.88 128 LEU A C 1
ATOM 970 O O . LEU A 1 128 ? -6.082 -5.344 -9.461 1 98.88 128 LEU A O 1
ATOM 974 N N . VAL A 1 129 ? -4.246 -4.82 -8.273 1 98.88 129 VAL A N 1
ATOM 975 C CA . VAL A 1 129 ? -3.707 -6.176 -8.305 1 98.88 129 VAL A CA 1
ATOM 976 C C . VAL A 1 129 ? -4.645 -7.121 -7.562 1 98.88 129 VAL A C 1
ATOM 978 O O . VAL A 1 129 ? -4.91 -8.234 -8.023 1 98.88 129 VAL A O 1
ATOM 981 N N . LEU A 1 130 ? -5.168 -6.688 -6.434 1 98.81 130 LEU A N 1
ATOM 982 C CA . LEU A 1 130 ? -6.051 -7.531 -5.637 1 98.81 130 LEU A CA 1
ATOM 983 C C . LEU A 1 130 ? -7.406 -7.695 -6.312 1 98.81 130 LEU A C 1
ATOM 985 O O . LEU A 1 130 ? -8.047 -8.742 -6.195 1 98.81 130 LEU A O 1
ATOM 989 N N . ALA A 1 131 ? -7.852 -6.629 -7.008 1 98.81 131 ALA A N 1
ATOM 990 C CA . ALA A 1 131 ? -9.062 -6.777 -7.805 1 98.81 131 ALA A CA 1
ATOM 991 C C . ALA A 1 131 ? -8.898 -7.875 -8.852 1 98.81 131 ALA A C 1
ATOM 993 O O . ALA A 1 131 ? -9.773 -8.727 -9.008 1 98.81 131 ALA A O 1
ATOM 994 N N . ASP A 1 132 ? -7.812 -7.832 -9.523 1 98.5 132 ASP A N 1
ATOM 995 C CA . ASP A 1 132 ? -7.5 -8.812 -10.555 1 98.5 132 ASP A CA 1
ATOM 996 C C . ASP A 1 132 ? -7.418 -10.219 -9.961 1 98.5 132 ASP A C 1
ATOM 998 O O . ASP A 1 132 ? -8.008 -11.164 -10.5 1 98.5 132 ASP A O 1
ATOM 1002 N N . ALA A 1 133 ? -6.703 -10.367 -8.914 1 98.31 133 ALA A N 1
ATOM 1003 C CA . ALA A 1 133 ? -6.555 -11.664 -8.258 1 98.31 133 ALA A CA 1
ATOM 1004 C C . ALA A 1 133 ? -7.898 -12.188 -7.758 1 98.31 133 ALA A C 1
ATOM 1006 O O . ALA A 1 133 ? -8.172 -13.383 -7.828 1 98.31 133 ALA A O 1
ATOM 1007 N N . SER A 1 134 ? -8.672 -11.297 -7.219 1 97.75 134 SER A N 1
ATOM 1008 C CA . SER A 1 134 ? -9.953 -11.688 -6.641 1 97.75 134 SER A CA 1
ATOM 1009 C C . SER A 1 134 ? -10.938 -12.125 -7.723 1 97.75 134 SER A C 1
ATOM 1011 O O . SER A 1 134 ? -11.727 -13.047 -7.516 1 97.75 134 SER A O 1
ATOM 1013 N N . ILE A 1 135 ? -10.938 -11.375 -8.805 1 97.12 135 ILE A N 1
ATOM 1014 C CA . ILE A 1 135 ? -11.836 -11.766 -9.883 1 97.12 135 ILE A CA 1
ATOM 1015 C C . ILE A 1 135 ? -11.43 -13.133 -10.422 1 97.12 135 ILE A C 1
ATOM 1017 O O . ILE A 1 135 ? -12.281 -13.953 -10.773 1 97.12 135 ILE A O 1
ATOM 1021 N N . ASP A 1 136 ? -10.125 -13.414 -10.523 1 96.12 136 ASP A N 1
ATOM 1022 C CA . ASP A 1 136 ? -9.633 -14.719 -10.945 1 96.12 136 ASP A CA 1
ATOM 1023 C C . ASP A 1 136 ? -10.039 -15.812 -9.961 1 96.12 136 ASP A C 1
ATOM 1025 O O . ASP A 1 136 ? -10.453 -16.891 -10.359 1 96.12 136 ASP A O 1
ATOM 1029 N N . GLY A 1 137 ? -9.805 -15.5 -8.68 1 94.06 137 GLY A N 1
ATOM 1030 C CA . GLY A 1 137 ? -10.219 -16.453 -7.664 1 94.06 137 GLY A CA 1
ATOM 1031 C C . GLY A 1 137 ? -11.703 -16.781 -7.723 1 94.06 137 GLY A C 1
ATOM 1032 O O . GLY A 1 137 ? -12.094 -17.938 -7.566 1 94.06 137 GLY A O 1
ATOM 1033 N N . TRP A 1 138 ? -12.5 -15.781 -7.914 1 94 138 TRP A N 1
ATOM 1034 C CA . TRP A 1 138 ? -13.945 -15.953 -8.031 1 94 138 TRP A CA 1
ATOM 1035 C C . TRP A 1 138 ? -14.297 -16.828 -9.234 1 94 138 TRP A C 1
ATOM 1037 O O . TRP A 1 138 ? -15.117 -17.734 -9.133 1 94 138 TRP A O 1
ATOM 1047 N N . ARG A 1 139 ? -13.695 -16.562 -10.414 1 94 139 ARG A N 1
ATOM 1048 C CA . ARG A 1 139 ? -13.938 -17.344 -11.625 1 94 139 ARG A CA 1
ATOM 1049 C C . ARG A 1 139 ? -13.57 -18.797 -11.422 1 94 139 ARG A C 1
ATOM 1051 O O . ARG A 1 139 ? -14.273 -19.703 -11.898 1 94 139 ARG A O 1
ATOM 1058 N N . ARG A 1 140 ? -12.531 -19.062 -10.695 1 91.06 140 ARG A N 1
ATOM 1059 C CA . ARG A 1 140 ? -12.094 -20.438 -10.43 1 91.06 140 ARG A CA 1
ATOM 1060 C C . ARG A 1 140 ? -13.102 -21.172 -9.547 1 91.06 140 ARG A C 1
ATOM 1062 O O . ARG A 1 140 ? -13.344 -22.359 -9.727 1 91.06 140 ARG A O 1
ATOM 1069 N N . THR A 1 141 ? -13.617 -20.484 -8.609 1 86.38 141 THR A N 1
ATOM 1070 C CA . THR A 1 141 ? -14.586 -21.062 -7.695 1 86.38 141 THR A CA 1
ATOM 1071 C C . THR A 1 141 ? -15.906 -21.344 -8.406 1 86.38 141 THR A C 1
ATOM 1073 O O . THR A 1 141 ? -16.578 -22.344 -8.133 1 86.38 141 THR A O 1
ATOM 1076 N N . ARG A 1 142 ? -16.266 -20.516 -9.344 1 85.38 142 ARG A N 1
ATOM 1077 C CA . ARG A 1 142 ? -17.516 -20.672 -10.086 1 85.38 142 ARG A CA 1
ATOM 1078 C C . ARG A 1 142 ? -17.391 -21.781 -11.125 1 85.38 142 ARG A C 1
ATOM 1080 O O . ARG A 1 142 ? -18.406 -22.391 -11.516 1 85.38 142 ARG A O 1
ATOM 1087 N N . ALA A 1 143 ? -16.25 -22 -11.586 1 81.81 143 ALA A N 1
ATOM 1088 C CA . ALA A 1 143 ? -16.031 -23.047 -12.57 1 81.81 143 ALA A CA 1
ATOM 1089 C C . ALA A 1 143 ? -16.094 -24.422 -11.922 1 81.81 143 ALA A C 1
ATOM 1091 O O . ALA A 1 143 ? -16.234 -25.438 -12.609 1 81.81 143 ALA A O 1
ATOM 1092 N N . ARG A 1 144 ? -16.141 -24.625 -10.633 1 68.88 144 ARG A N 1
ATOM 1093 C CA . ARG A 1 144 ? -16.281 -25.906 -9.945 1 68.88 144 ARG A CA 1
ATOM 1094 C C . ARG A 1 144 ? -17.734 -26.156 -9.57 1 68.88 144 ARG A C 1
ATOM 1096 O O . ARG A 1 144 ? -18.188 -27.312 -9.531 1 68.88 144 ARG A O 1
ATOM 1103 N N . MET B 1 1 ? -31.547 -21.344 -1.06 1 39.69 1 MET B N 1
ATOM 1104 C CA . MET B 1 1 ? -30.172 -21.562 -1.503 1 39.69 1 MET B CA 1
ATOM 1105 C C . MET B 1 1 ? -29.188 -21.266 -0.375 1 39.69 1 MET B C 1
ATOM 1107 O O . MET B 1 1 ? -29.188 -20.188 0.199 1 39.69 1 MET B O 1
ATOM 1111 N N . THR B 1 2 ? -28.672 -22.188 0.363 1 47.28 2 THR B N 1
ATOM 1112 C CA . THR B 1 2 ? -27.859 -22.109 1.571 1 47.28 2 THR B CA 1
ATOM 1113 C C . THR B 1 2 ? -26.594 -21.297 1.319 1 47.28 2 THR B C 1
ATOM 1115 O O . THR B 1 2 ? -25.938 -21.453 0.288 1 47.28 2 THR B O 1
ATOM 1118 N N . LEU B 1 3 ? -26.531 -20.094 1.867 1 51.41 3 LEU B N 1
ATOM 1119 C CA . LEU B 1 3 ? -25.344 -19.266 1.826 1 51.41 3 LEU B CA 1
ATOM 1120 C C . LEU B 1 3 ? -24.109 -20.062 2.223 1 51.41 3 LEU B C 1
ATOM 1122 O O . LEU B 1 3 ? -23.891 -20.344 3.404 1 51.41 3 LEU B O 1
ATOM 1126 N N . THR B 1 4 ? -23.734 -21.016 1.514 1 56.91 4 THR B N 1
ATOM 1127 C CA . THR B 1 4 ? -22.516 -21.719 1.838 1 56.91 4 THR B CA 1
ATOM 1128 C C . THR B 1 4 ? -21.312 -20.781 1.788 1 56.91 4 THR B C 1
ATOM 1130 O O . THR B 1 4 ? -21.016 -20.188 0.744 1 56.91 4 THR B O 1
ATOM 1133 N N . LEU B 1 5 ? -20.906 -20.328 2.982 1 64.12 5 LEU B N 1
ATOM 1134 C CA . LEU B 1 5 ? -19.703 -19.516 3.131 1 64.12 5 LEU B CA 1
ATOM 1135 C C . LEU B 1 5 ? -18.469 -20.297 2.686 1 64.12 5 LEU B C 1
ATOM 1137 O O . LEU B 1 5 ? -18.266 -21.438 3.104 1 64.12 5 LEU B O 1
ATOM 1141 N N . ARG B 1 6 ? -18.047 -19.938 1.494 1 73.62 6 ARG B N 1
ATOM 1142 C CA . ARG B 1 6 ? -16.797 -20.531 0.988 1 73.62 6 ARG B CA 1
ATOM 1143 C C . ARG B 1 6 ? -15.719 -19.453 0.848 1 73.62 6 ARG B C 1
ATOM 1145 O O . ARG B 1 6 ? -15.906 -18.453 0.151 1 73.62 6 ARG B O 1
ATOM 1152 N N . ARG B 1 7 ? -14.617 -19.797 1.443 1 83.25 7 ARG B N 1
ATOM 1153 C CA . ARG B 1 7 ? -13.531 -18.828 1.394 1 83.25 7 ARG B CA 1
ATOM 1154 C C . ARG B 1 7 ? -12.875 -18.812 0.018 1 83.25 7 ARG B C 1
ATOM 1156 O O . ARG B 1 7 ? -12.422 -19.844 -0.474 1 83.25 7 ARG B O 1
ATOM 1163 N N . LEU B 1 8 ? -12.828 -17.656 -0.58 1 86 8 LEU B N 1
ATOM 1164 C CA . LEU B 1 8 ? -12.164 -17.484 -1.868 1 86 8 LEU B CA 1
ATOM 1165 C C . LEU B 1 8 ? -10.648 -17.484 -1.703 1 86 8 LEU B C 1
ATOM 1167 O O . LEU B 1 8 ? -10.117 -16.797 -0.82 1 86 8 LEU B O 1
ATOM 1171 N N . ARG B 1 9 ? -10.031 -18.375 -2.477 1 93.25 9 ARG B N 1
ATOM 1172 C CA . ARG B 1 9 ? -8.578 -18.406 -2.508 1 93.25 9 ARG B CA 1
ATOM 1173 C C . ARG B 1 9 ? -8.031 -17.594 -3.67 1 93.25 9 ARG B C 1
ATOM 1175 O O . ARG B 1 9 ? -8.594 -17.609 -4.766 1 93.25 9 ARG B O 1
ATOM 1182 N N . ILE B 1 10 ? -6.949 -16.828 -3.361 1 97.25 10 ILE B N 1
ATOM 1183 C CA . ILE B 1 10 ? -6.391 -16.031 -4.449 1 97.25 10 ILE B CA 1
ATOM 1184 C C . ILE B 1 10 ? -4.871 -16.188 -4.473 1 97.25 10 ILE B C 1
ATOM 1186 O O . ILE B 1 10 ? -4.266 -16.578 -3.473 1 97.25 10 ILE B O 1
ATOM 1190 N N . GLU B 1 11 ? -4.309 -15.922 -5.574 1 98.19 11 GLU B N 1
ATOM 1191 C CA . GLU B 1 11 ? -2.881 -15.758 -5.828 1 98.19 11 GLU B CA 1
ATOM 1192 C C . GLU B 1 11 ? -2.617 -14.586 -6.762 1 98.19 11 GLU B C 1
ATOM 1194 O O . GLU B 1 11 ? -3.508 -14.164 -7.508 1 98.19 11 GLU B O 1
ATOM 1199 N N . ILE B 1 12 ? -1.484 -14.141 -6.684 1 98.69 12 ILE B N 1
ATOM 1200 C CA . ILE B 1 12 ? -1.095 -13.078 -7.602 1 98.69 12 ILE B CA 1
ATOM 1201 C C . ILE B 1 12 ? -0.034 -13.594 -8.57 1 98.69 12 ILE B C 1
ATOM 1203 O O . ILE B 1 12 ? 1.069 -13.953 -8.156 1 98.69 12 ILE B O 1
ATOM 1207 N N . THR B 1 13 ? -0.376 -13.602 -9.789 1 97.88 13 THR B N 1
ATOM 1208 C CA . THR B 1 13 ? 0.476 -14.156 -10.828 1 97.88 13 THR B CA 1
ATOM 1209 C C . THR B 1 13 ? 1.687 -13.266 -11.078 1 97.88 13 THR B C 1
ATOM 1211 O O . THR B 1 13 ? 1.819 -12.203 -10.461 1 97.88 13 THR B O 1
ATOM 1214 N N . SER B 1 14 ? 2.531 -13.617 -11.914 1 97.44 14 SER B N 1
ATOM 1215 C CA . SER B 1 14 ? 3.865 -13.039 -12.062 1 97.44 14 SER B CA 1
ATOM 1216 C C . SER B 1 14 ? 3.793 -11.586 -12.5 1 97.44 14 SER B C 1
ATOM 1218 O O . SER B 1 14 ? 4.379 -10.703 -11.867 1 97.44 14 SER B O 1
ATOM 1220 N N . LEU B 1 15 ? 3.07 -11.258 -13.539 1 97 15 LEU B N 1
ATOM 1221 C CA . LEU B 1 15 ? 3.088 -9.898 -14.07 1 97 15 LEU B CA 1
ATOM 1222 C C . LEU B 1 15 ? 2.527 -8.906 -13.055 1 97 15 LEU B C 1
ATOM 1224 O O . LEU B 1 15 ? 3.174 -7.91 -12.727 1 97 15 LEU B O 1
ATOM 1228 N N . PRO B 1 16 ? 1.353 -9.211 -12.477 1 98.38 16 PRO B N 1
ATOM 1229 C CA . PRO B 1 16 ? 0.85 -8.281 -11.461 1 98.38 16 PRO B CA 1
ATOM 1230 C C . PRO B 1 16 ? 1.775 -8.172 -10.25 1 98.38 16 PRO B C 1
ATOM 1232 O O . PRO B 1 16 ? 1.946 -7.086 -9.695 1 98.38 16 PRO B O 1
ATOM 1235 N N . ALA B 1 17 ? 2.379 -9.219 -9.828 1 98.56 17 ALA B N 1
ATOM 1236 C CA . ALA B 1 17 ? 3.312 -9.188 -8.711 1 98.56 17 ALA B CA 1
ATOM 1237 C C . ALA B 1 17 ? 4.531 -8.328 -9.031 1 98.56 17 ALA B C 1
ATOM 1239 O O . ALA B 1 17 ? 4.996 -7.562 -8.18 1 98.56 17 ALA B O 1
ATOM 1240 N N . GLU B 1 18 ? 5.008 -8.453 -10.195 1 97.94 18 GLU B N 1
ATOM 1241 C CA . GLU B 1 18 ? 6.184 -7.699 -10.617 1 97.94 18 GLU B CA 1
ATOM 1242 C C . GLU B 1 18 ? 5.871 -6.211 -10.742 1 97.94 18 GLU B C 1
ATOM 1244 O O . GLU B 1 18 ? 6.703 -5.367 -10.391 1 97.94 18 GLU B O 1
ATOM 1249 N N . LEU B 1 19 ? 4.723 -5.934 -11.242 1 97.62 19 LEU B N 1
ATOM 1250 C CA . LEU B 1 19 ? 4.312 -4.535 -11.32 1 97.62 19 LEU B CA 1
ATOM 1251 C C . LEU B 1 19 ? 4.129 -3.939 -9.93 1 97.62 19 LEU B C 1
ATOM 1253 O O . LEU B 1 19 ? 4.488 -2.783 -9.695 1 97.62 19 LEU B O 1
ATOM 1257 N N . LEU B 1 20 ? 3.586 -4.707 -9.062 1 98.62 20 LEU B N 1
ATOM 1258 C CA . LEU B 1 20 ? 3.441 -4.27 -7.676 1 98.62 20 LEU B CA 1
ATOM 1259 C C . LEU B 1 20 ? 4.805 -3.998 -7.047 1 98.62 20 LEU B C 1
ATOM 1261 O O . LEU B 1 20 ? 4.984 -2.996 -6.352 1 98.62 20 LEU B O 1
ATOM 1265 N N . GLN B 1 21 ? 5.746 -4.867 -7.27 1 98.75 21 GLN B N 1
ATOM 1266 C CA . GLN B 1 21 ? 7.102 -4.699 -6.758 1 98.75 21 GLN B CA 1
ATOM 1267 C C . GLN B 1 21 ? 7.754 -3.441 -7.324 1 98.75 21 GLN B C 1
ATOM 1269 O O . GLN B 1 21 ? 8.352 -2.658 -6.586 1 98.75 21 GLN B O 1
ATOM 1274 N N . LEU B 1 22 ? 7.652 -3.281 -8.609 1 98.06 22 LEU B N 1
ATOM 1275 C CA . LEU B 1 22 ? 8.211 -2.092 -9.242 1 98.06 22 LEU B CA 1
ATOM 1276 C C . LEU B 1 22 ? 7.598 -0.824 -8.656 1 98.06 22 LEU B C 1
ATOM 1278 O O . LEU B 1 22 ? 8.312 0.116 -8.312 1 98.06 22 LEU B O 1
ATOM 1282 N N . GLY B 1 23 ? 6.293 -0.8 -8.57 1 98.38 23 GLY B N 1
ATOM 1283 C CA . GLY B 1 23 ? 5.602 0.346 -8 1 98.38 23 GLY B CA 1
ATOM 1284 C C . GLY B 1 23 ? 6.023 0.645 -6.57 1 98.38 23 GLY B C 1
ATOM 1285 O O . GLY B 1 23 ? 6.262 1.802 -6.219 1 98.38 23 GLY B O 1
ATOM 1286 N N . ALA B 1 24 ? 6.121 -0.364 -5.742 1 98.81 24 ALA B N 1
ATOM 1287 C CA . ALA B 1 24 ? 6.488 -0.196 -4.34 1 98.81 24 ALA B CA 1
ATOM 1288 C C . ALA B 1 24 ? 7.895 0.383 -4.207 1 98.81 24 ALA B C 1
ATOM 1290 O O . ALA B 1 24 ? 8.156 1.208 -3.328 1 98.81 24 ALA B O 1
ATOM 1291 N N . LEU B 1 25 ? 8.781 -0.078 -5.066 1 98.88 25 LEU B N 1
ATOM 1292 C CA . LEU B 1 25 ? 10.156 0.399 -4.996 1 98.88 25 LEU B CA 1
ATOM 1293 C C . LEU B 1 25 ? 10.266 1.823 -5.527 1 98.88 25 LEU B C 1
ATOM 1295 O O . LEU B 1 25 ? 11.047 2.625 -5.016 1 98.88 25 LEU B O 1
ATOM 1299 N N . VAL B 1 26 ? 9.477 2.184 -6.492 1 98.62 26 VAL B N 1
ATOM 1300 C CA . VAL B 1 26 ? 9.445 3.555 -6.992 1 98.62 26 VAL B CA 1
ATOM 1301 C C . VAL B 1 26 ? 8.867 4.48 -5.922 1 98.62 26 VAL B C 1
ATOM 1303 O O . VAL B 1 26 ? 9.344 5.605 -5.746 1 98.62 26 VAL B O 1
ATOM 1306 N N . VAL B 1 27 ? 7.863 4.035 -5.234 1 98.69 27 VAL B N 1
ATOM 1307 C CA . VAL B 1 27 ? 7.305 4.801 -4.125 1 98.69 27 VAL B CA 1
ATOM 1308 C C . VAL B 1 27 ? 8.406 5.117 -3.113 1 98.69 27 VAL B C 1
ATOM 1310 O O . VAL B 1 27 ? 8.492 6.246 -2.619 1 98.69 27 VAL B O 1
ATOM 1313 N N . ALA B 1 28 ? 9.203 4.121 -2.805 1 98.75 28 ALA B N 1
ATOM 1314 C CA . ALA B 1 28 ? 10.289 4.32 -1.846 1 98.75 28 ALA B CA 1
ATOM 1315 C C . ALA B 1 28 ? 11.281 5.355 -2.355 1 98.75 28 ALA B C 1
ATOM 1317 O O . ALA B 1 28 ? 11.719 6.23 -1.603 1 98.75 28 ALA B O 1
ATOM 1318 N N . VAL B 1 29 ? 11.648 5.309 -3.568 1 98.44 29 VAL B N 1
ATOM 1319 C CA . VAL B 1 29 ? 12.578 6.258 -4.164 1 98.44 29 VAL B CA 1
ATOM 1320 C C . VAL B 1 29 ? 11.977 7.664 -4.133 1 98.44 29 VAL B C 1
ATOM 1322 O O . VAL B 1 29 ? 12.648 8.625 -3.746 1 98.44 29 VAL B O 1
ATOM 1325 N N . ALA B 1 30 ? 10.773 7.781 -4.543 1 96.81 30 ALA B N 1
ATOM 1326 C CA . ALA B 1 30 ? 10.094 9.07 -4.559 1 96.81 30 ALA B CA 1
ATOM 1327 C C . ALA B 1 30 ? 10.016 9.672 -3.154 1 96.81 30 ALA B C 1
ATOM 1329 O O . ALA B 1 30 ? 10.258 10.867 -2.971 1 96.81 30 ALA B O 1
ATOM 1330 N N . ARG B 1 31 ? 9.664 8.867 -2.184 1 96.19 31 ARG B N 1
ATOM 1331 C CA . ARG B 1 31 ? 9.609 9.336 -0.804 1 96.19 31 ARG B CA 1
ATOM 1332 C C . ARG B 1 31 ? 10.977 9.812 -0.333 1 96.19 31 ARG B C 1
ATOM 1334 O O . ARG B 1 31 ? 11.094 10.867 0.303 1 96.19 31 ARG B O 1
ATOM 1341 N N . GLY B 1 32 ? 11.961 9 -0.667 1 97.12 32 GLY B N 1
ATOM 1342 C CA . GLY B 1 32 ? 13.312 9.398 -0.305 1 97.12 32 GLY B CA 1
ATOM 1343 C C . GLY B 1 32 ? 13.719 10.734 -0.892 1 97.12 32 GLY B C 1
ATOM 1344 O O . GLY B 1 32 ? 14.203 11.609 -0.174 1 97.12 32 GLY B O 1
ATOM 1345 N N . LEU B 1 33 ? 13.484 10.883 -2.166 1 95.69 33 LEU B N 1
ATOM 1346 C CA . LEU B 1 33 ? 13.828 12.133 -2.84 1 95.69 33 LEU B CA 1
ATOM 1347 C C . LEU B 1 33 ? 13.039 13.297 -2.256 1 95.69 33 LEU B C 1
ATOM 1349 O O . LEU B 1 33 ? 13.594 14.383 -2.053 1 95.69 33 LEU B O 1
ATOM 1353 N N . ASP B 1 34 ? 11.82 13.07 -2.014 1 93.5 34 ASP B N 1
ATOM 1354 C CA . ASP B 1 34 ? 10.969 14.109 -1.437 1 93.5 34 ASP B CA 1
ATOM 1355 C C . ASP B 1 34 ? 11.484 14.539 -0.062 1 93.5 34 ASP B C 1
ATOM 1357 O O . ASP B 1 34 ? 11.531 15.727 0.246 1 93.5 34 ASP B O 1
ATOM 1361 N N . TYR B 1 35 ? 11.812 13.586 0.757 1 92.56 35 TYR B N 1
ATOM 1362 C CA . TYR B 1 35 ? 12.328 13.883 2.09 1 92.56 35 TYR B CA 1
ATOM 1363 C C . TYR B 1 35 ? 13.609 14.695 2.014 1 92.56 35 TYR B C 1
ATOM 1365 O O . TYR B 1 35 ? 13.812 15.625 2.801 1 92.56 35 TYR B O 1
ATOM 1373 N N . ILE B 1 36 ? 14.43 14.398 1.111 1 93.62 36 ILE B N 1
ATOM 1374 C CA . ILE B 1 36 ? 15.734 15.039 0.97 1 93.62 36 ILE B CA 1
ATOM 1375 C C . ILE B 1 36 ? 15.547 16.484 0.489 1 93.62 36 ILE B C 1
ATOM 1377 O O . ILE B 1 36 ? 16.266 17.375 0.915 1 93.62 36 ILE B O 1
ATOM 1381 N N . ARG B 1 37 ? 14.562 16.703 -0.303 1 91.5 37 ARG B N 1
ATOM 1382 C CA . ARG B 1 37 ? 14.383 18 -0.949 1 91.5 37 ARG B CA 1
ATOM 1383 C C . ARG B 1 37 ? 13.453 18.891 -0.137 1 91.5 37 ARG B C 1
ATOM 1385 O O . ARG B 1 37 ? 13.328 20.094 -0.423 1 91.5 37 ARG B O 1
ATOM 1392 N N . LEU B 1 38 ? 12.859 18.312 0.817 1 86.81 38 LEU B N 1
ATOM 1393 C CA . LEU B 1 38 ? 11.945 19.094 1.649 1 86.81 38 LEU B CA 1
ATOM 1394 C C . LEU B 1 38 ? 12.695 20.172 2.43 1 86.81 38 LEU B C 1
ATOM 1396 O O . LEU B 1 38 ? 13.617 19.859 3.184 1 86.81 38 LEU B O 1
ATOM 1400 N N . PRO B 1 39 ? 12.227 21.375 2.197 1 83.56 39 PRO B N 1
ATOM 1401 C CA . PRO B 1 39 ? 12.875 22.422 2.986 1 83.56 39 PRO B CA 1
ATOM 1402 C C . PRO B 1 39 ? 12.656 22.25 4.488 1 83.56 39 PRO B C 1
ATOM 1404 O O . PRO B 1 39 ? 11.594 21.781 4.914 1 83.56 39 PRO B O 1
ATOM 1407 N N . ALA B 1 40 ? 13.594 22.734 5.246 1 78 40 ALA B N 1
ATOM 1408 C CA . ALA B 1 40 ? 13.586 22.547 6.695 1 78 40 ALA B CA 1
ATOM 1409 C C . ALA B 1 40 ? 12.414 23.266 7.336 1 78 40 ALA B C 1
ATOM 1411 O O . ALA B 1 40 ? 11.844 22.797 8.32 1 78 40 ALA B O 1
ATOM 1412 N N . ASP B 1 41 ? 11.969 24.359 6.852 1 77.81 41 ASP B N 1
ATOM 1413 C CA . ASP B 1 41 ? 10.922 25.188 7.441 1 77.81 41 ASP B CA 1
ATOM 1414 C C . ASP B 1 41 ? 9.531 24.656 7.09 1 77.81 41 ASP B C 1
ATOM 1416 O O . ASP B 1 41 ? 8.523 25.141 7.617 1 77.81 41 ASP B O 1
ATOM 1420 N N . LEU B 1 42 ? 9.484 23.578 6.207 1 74.69 42 LEU B N 1
ATOM 1421 C CA . LEU B 1 42 ? 8.195 23.031 5.789 1 74.69 42 LEU B CA 1
ATOM 1422 C C . LEU B 1 42 ? 7.992 21.625 6.348 1 74.69 42 LEU B C 1
ATOM 1424 O O . LEU B 1 42 ? 7.035 20.938 5.984 1 74.69 42 LEU B O 1
ATOM 1428 N N . THR B 1 43 ? 8.859 21.25 7.176 1 68 43 THR B N 1
ATOM 1429 C CA . THR B 1 43 ? 8.656 19.938 7.781 1 68 43 THR B CA 1
ATOM 1430 C C . THR B 1 43 ? 7.344 19.906 8.555 1 68 43 THR B C 1
ATOM 1432 O O . THR B 1 43 ? 7.035 20.812 9.32 1 68 43 THR B O 1
ATOM 1435 N N . PRO B 1 44 ? 6.539 18.875 8.133 1 65.31 44 PRO B N 1
ATOM 1436 C CA . PRO B 1 44 ? 5.195 18.828 8.719 1 65.31 44 PRO B CA 1
ATOM 1437 C C . PRO B 1 44 ? 5.215 18.828 10.242 1 65.31 44 PRO B C 1
ATOM 1439 O O . PRO B 1 44 ? 6.09 18.203 10.852 1 65.31 44 PRO B O 1
ATOM 1442 N N . ASP B 1 45 ? 4.293 19.547 10.75 1 59.03 45 ASP B N 1
ATOM 1443 C CA . ASP B 1 45 ? 4.094 19.562 12.195 1 59.03 45 ASP B CA 1
ATOM 1444 C C . ASP B 1 45 ? 3.557 18.219 12.695 1 59.03 45 ASP B C 1
ATOM 1446 O O . ASP B 1 45 ? 3.703 17.891 13.875 1 59.03 45 ASP B O 1
ATOM 1450 N N . SER B 1 46 ? 3.049 17.516 11.781 1 58.5 46 SER B N 1
ATOM 1451 C CA . SER B 1 46 ? 2.338 16.297 12.172 1 58.5 46 SER B CA 1
ATOM 1452 C C . SER B 1 46 ? 3.238 15.078 12.07 1 58.5 46 SER B C 1
ATOM 1454 O O . SER B 1 46 ? 2.75 13.953 11.93 1 58.5 46 SER B O 1
ATOM 1456 N N . LEU B 1 47 ? 4.492 15.297 12.344 1 67.62 47 LEU B N 1
ATOM 1457 C CA . LEU B 1 47 ? 5.41 14.164 12.328 1 67.62 47 LEU B CA 1
ATOM 1458 C C . LEU B 1 47 ? 5.215 13.297 13.57 1 67.62 47 LEU B C 1
ATOM 1460 O O . LEU B 1 47 ? 4.973 13.812 14.664 1 67.62 47 LEU B O 1
ATOM 1464 N N . SER B 1 48 ? 5.273 12.008 13.289 1 76.31 48 SER B N 1
ATOM 1465 C CA . SER B 1 48 ? 5.297 11.109 14.438 1 76.31 48 SER B CA 1
ATOM 1466 C C . SER B 1 48 ? 6.566 11.297 15.258 1 76.31 48 SER B C 1
ATOM 1468 O O . SER B 1 48 ? 7.551 11.859 14.7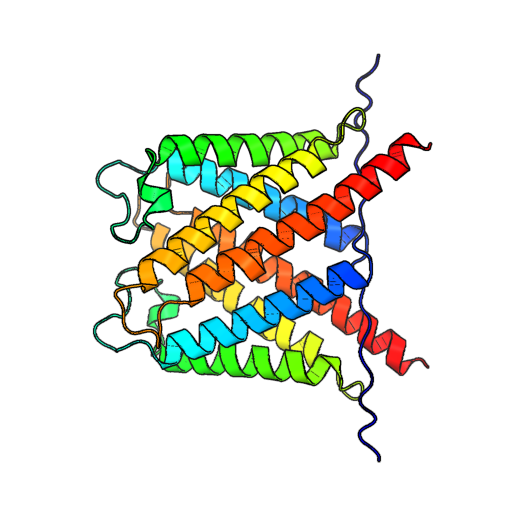73 1 76.31 48 SER B O 1
ATOM 1470 N N . VAL B 1 49 ? 6.555 10.828 16.453 1 79.06 49 VAL B N 1
ATOM 1471 C CA . VAL B 1 49 ? 7.684 10.914 17.375 1 79.06 49 VAL B CA 1
ATOM 1472 C C . VAL B 1 49 ? 8.898 10.211 16.766 1 79.06 49 VAL B C 1
ATOM 1474 O O . VAL B 1 49 ? 10.031 10.68 16.922 1 79.06 49 VAL B O 1
ATOM 1477 N N . ILE B 1 50 ? 8.68 9.211 16 1 84.19 50 ILE B N 1
ATOM 1478 C CA . ILE B 1 50 ? 9.781 8.461 15.422 1 84.19 50 ILE B CA 1
ATOM 1479 C C . ILE B 1 50 ? 10.367 9.227 14.242 1 84.19 50 ILE B C 1
ATOM 1481 O O . ILE B 1 50 ? 11.594 9.359 14.117 1 84.19 50 ILE B O 1
ATOM 1485 N N . GLU B 1 51 ? 9.5 9.758 13.398 1 82.69 51 GLU B N 1
ATOM 1486 C CA . GLU B 1 51 ? 9.984 10.523 12.25 1 82.69 51 GLU B CA 1
ATOM 1487 C C . GLU B 1 51 ? 10.773 11.75 12.703 1 82.69 51 GLU B C 1
ATOM 1489 O O . GLU B 1 51 ? 11.703 12.18 12.016 1 82.69 51 GLU B O 1
ATOM 1494 N N . ALA B 1 52 ? 10.5 12.219 13.93 1 84.81 52 ALA B N 1
ATOM 1495 C CA . ALA B 1 52 ? 11.141 13.422 14.453 1 84.81 52 ALA B CA 1
ATOM 1496 C C . ALA B 1 52 ? 12.492 13.086 15.094 1 84.81 52 ALA B C 1
ATOM 1498 O O . ALA B 1 52 ? 13.289 13.984 15.375 1 84.81 52 ALA B O 1
ATOM 1499 N N . ALA B 1 53 ? 12.703 11.859 15.281 1 88.44 53 ALA B N 1
ATOM 1500 C CA . ALA B 1 53 ? 13.914 11.438 15.984 1 88.44 53 ALA B CA 1
ATOM 1501 C C . ALA B 1 53 ? 15.156 11.68 15.133 1 88.44 53 ALA B C 1
ATOM 1503 O O . ALA B 1 53 ? 16.266 11.75 15.656 1 88.44 53 ALA B O 1
ATOM 1504 N N . LEU B 1 54 ? 14.984 11.781 13.836 1 89.81 54 LEU B N 1
ATOM 1505 C CA . LEU B 1 54 ? 16.078 12.047 12.906 1 89.81 54 LEU B CA 1
ATOM 1506 C C . LEU B 1 54 ? 15.703 13.156 11.93 1 89.81 54 LEU B C 1
ATOM 1508 O O . LEU B 1 54 ? 14.523 13.391 11.672 1 89.81 54 LEU B O 1
ATOM 1512 N N . PRO B 1 55 ? 16.844 13.82 11.492 1 89.38 55 PRO B N 1
ATOM 1513 C CA . PRO B 1 55 ? 16.547 14.758 10.406 1 89.38 55 PRO B CA 1
ATOM 1514 C C . PRO B 1 55 ? 15.867 14.086 9.219 1 89.38 55 PRO B C 1
ATOM 1516 O O . PRO B 1 55 ? 16.172 12.93 8.898 1 89.38 55 PRO B O 1
ATOM 1519 N N . PHE B 1 56 ? 15.016 14.766 8.555 1 89.12 56 PHE B N 1
ATOM 1520 C CA . PHE B 1 56 ? 14.195 14.203 7.488 1 89.12 56 PHE B CA 1
ATOM 1521 C C . PHE B 1 56 ? 15.062 13.672 6.355 1 89.12 56 PHE B C 1
ATOM 1523 O O . PHE B 1 56 ? 14.719 12.68 5.715 1 89.12 56 PHE B O 1
ATOM 1530 N N . ASP B 1 57 ? 16.156 14.367 6.082 1 92.94 57 ASP B N 1
ATOM 1531 C CA . ASP B 1 57 ? 17 13.93 4.969 1 92.94 57 ASP B CA 1
ATOM 1532 C C . ASP B 1 57 ? 17.641 12.578 5.262 1 92.94 57 ASP B C 1
ATOM 1534 O O . ASP B 1 57 ? 17.906 11.797 4.344 1 92.94 57 ASP B O 1
ATOM 1538 N N . VAL B 1 58 ? 17.859 12.211 6.535 1 94.69 58 VAL B N 1
ATOM 1539 C CA . VAL B 1 58 ? 18.406 10.906 6.891 1 94.69 58 VAL B CA 1
ATOM 1540 C C . VAL B 1 58 ? 17.406 9.805 6.523 1 94.69 58 VAL B C 1
ATOM 1542 O O . VAL B 1 58 ? 17.766 8.812 5.891 1 94.69 58 VAL B O 1
ATOM 1545 N N . TRP B 1 59 ? 16.141 10.016 6.844 1 95.12 59 TRP B N 1
ATOM 1546 C CA . TRP B 1 59 ? 15.102 9.07 6.422 1 95.12 59 TRP B CA 1
ATOM 1547 C C . TRP B 1 59 ? 15.039 8.977 4.898 1 95.12 59 TRP B C 1
ATOM 1549 O O . TRP B 1 59 ? 14.867 7.887 4.348 1 95.12 59 TRP B O 1
ATOM 1559 N N . GLY B 1 60 ? 15.156 10.172 4.301 1 96.31 60 GLY B N 1
ATOM 1560 C CA . GLY B 1 60 ? 15.125 10.211 2.848 1 96.31 60 GLY B CA 1
ATOM 1561 C C . GLY B 1 60 ? 16.188 9.344 2.205 1 96.31 60 GLY B C 1
ATOM 1562 O O . GLY B 1 60 ? 15.906 8.586 1.279 1 96.31 60 GLY B O 1
ATOM 1563 N N . TRP B 1 61 ? 17.406 9.414 2.721 1 97.94 61 TRP B N 1
ATOM 1564 C CA . TRP B 1 61 ? 18.5 8.633 2.17 1 97.94 61 TRP B CA 1
ATOM 1565 C C . TRP B 1 61 ? 18.281 7.137 2.393 1 97.94 61 TRP B C 1
ATOM 1567 O O . TRP B 1 61 ? 18.609 6.316 1.537 1 97.94 61 TRP B O 1
ATOM 1577 N N . ILE B 1 62 ? 17.734 6.746 3.475 1 98.31 62 ILE B N 1
ATOM 1578 C CA . ILE B 1 62 ? 17.453 5.34 3.744 1 98.31 62 ILE B CA 1
ATOM 1579 C C . ILE B 1 62 ? 16.422 4.816 2.748 1 98.31 62 ILE B C 1
ATOM 1581 O O . ILE B 1 62 ? 16.625 3.775 2.123 1 98.31 62 ILE B O 1
ATOM 1585 N N . PHE B 1 63 ? 15.352 5.562 2.553 1 98.5 63 PHE B N 1
ATOM 1586 C CA . PHE B 1 63 ? 14.32 5.176 1.595 1 98.5 63 PHE B CA 1
ATOM 1587 C C . PHE B 1 63 ? 14.898 5.09 0.186 1 98.5 63 PHE B C 1
ATOM 1589 O O . PHE B 1 63 ? 14.656 4.121 -0.533 1 98.5 63 PHE B O 1
ATOM 1596 N N . LEU B 1 64 ? 15.648 6.121 -0.182 1 98.69 64 LEU B N 1
ATOM 1597 C CA . LEU B 1 64 ? 16.219 6.188 -1.522 1 98.69 64 LEU B CA 1
ATOM 1598 C C . LEU B 1 64 ? 17.141 5.004 -1.779 1 98.69 64 LEU B C 1
ATOM 1600 O O . LEU B 1 64 ? 17.062 4.363 -2.83 1 98.69 64 LEU B O 1
ATOM 1604 N N . THR B 1 65 ? 17.969 4.766 -0.818 1 98.81 65 THR B N 1
ATOM 1605 C CA . THR B 1 65 ? 18.922 3.676 -0.965 1 98.81 65 THR B CA 1
ATOM 1606 C C . THR B 1 65 ? 18.203 2.332 -1.044 1 98.81 65 THR B C 1
ATOM 1608 O O . THR B 1 65 ? 18.5 1.516 -1.919 1 98.81 65 THR B O 1
ATOM 1611 N N . ALA B 1 66 ? 17.25 2.07 -0.178 1 98.88 66 ALA B N 1
ATOM 1612 C CA . ALA B 1 66 ? 16.5 0.813 -0.2 1 98.88 66 ALA B CA 1
ATOM 1613 C C . ALA B 1 66 ? 15.766 0.637 -1.523 1 98.88 66 ALA B C 1
ATOM 1615 O O . ALA B 1 66 ? 15.828 -0.431 -2.137 1 98.88 66 ALA B O 1
ATOM 1616 N N . GLY B 1 67 ? 15.07 1.715 -1.965 1 98.88 67 GLY B N 1
ATOM 1617 C CA . GLY B 1 67 ? 14.375 1.651 -3.24 1 98.88 67 GLY B CA 1
ATOM 1618 C C . GLY B 1 67 ? 15.305 1.391 -4.414 1 98.88 67 GLY B C 1
ATOM 1619 O O . GLY B 1 67 ? 15.016 0.542 -5.262 1 98.88 67 GLY B O 1
ATOM 1620 N N . ALA B 1 68 ? 16.438 2.072 -4.469 1 98.62 68 ALA B N 1
ATOM 1621 C CA . ALA B 1 68 ? 17.406 1.936 -5.562 1 98.62 68 ALA B CA 1
ATOM 1622 C C . ALA B 1 68 ? 18.031 0.546 -5.562 1 98.62 68 ALA B C 1
ATOM 1624 O O . ALA B 1 68 ? 18.172 -0.081 -6.617 1 98.62 68 ALA B O 1
ATOM 1625 N N . VAL B 1 69 ? 18.422 0.103 -4.402 1 98.25 69 VAL B N 1
ATOM 1626 C CA . VAL B 1 69 ? 19.016 -1.226 -4.277 1 98.25 69 VAL B CA 1
ATOM 1627 C C . VAL B 1 69 ? 18 -2.283 -4.707 1 98.25 69 VAL B C 1
ATOM 1629 O O . VAL B 1 69 ? 18.359 -3.242 -5.398 1 98.25 69 VAL B O 1
ATOM 1632 N N . GLY B 1 70 ? 16.75 -2.15 -4.293 1 98.5 70 GLY B N 1
ATOM 1633 C CA . GLY B 1 70 ? 15.703 -3.074 -4.719 1 98.5 70 GLY B CA 1
ATOM 1634 C C . GLY B 1 70 ? 15.516 -3.102 -6.223 1 98.5 70 GLY B C 1
ATOM 1635 O O . GLY B 1 70 ? 15.359 -4.172 -6.816 1 98.5 70 GLY B O 1
ATOM 1636 N N . LEU B 1 71 ? 15.516 -1.948 -6.828 1 98 71 LEU B N 1
ATOM 1637 C CA . LEU B 1 71 ? 15.352 -1.854 -8.273 1 98 71 LEU B CA 1
ATOM 1638 C C . LEU B 1 71 ? 16.516 -2.51 -9 1 98 71 LEU B C 1
ATOM 1640 O O . LEU B 1 71 ? 16.328 -3.252 -9.961 1 98 71 LEU B O 1
ATOM 1644 N N . LEU B 1 72 ? 17.734 -2.223 -8.531 1 95.88 72 LEU B N 1
ATOM 1645 C CA . LEU B 1 72 ? 18.906 -2.859 -9.117 1 95.88 72 LEU B CA 1
ATOM 1646 C C . LEU B 1 72 ? 18.859 -4.371 -8.938 1 95.88 72 LEU B C 1
ATOM 1648 O O . LEU B 1 72 ? 19.266 -5.121 -9.828 1 95.88 72 LEU B O 1
ATOM 1652 N N . GLY B 1 73 ? 18.328 -4.805 -7.832 1 96.06 73 GLY B N 1
ATOM 1653 C CA . GLY B 1 73 ? 18.266 -6.215 -7.484 1 96.06 73 GLY B CA 1
ATOM 1654 C C . GLY B 1 73 ? 17.359 -7.023 -8.391 1 96.06 73 GLY B C 1
ATOM 1655 O O . GLY B 1 73 ? 17.469 -8.25 -8.461 1 96.06 73 GLY B O 1
ATOM 1656 N N . ILE B 1 74 ? 16.422 -6.367 -9.008 1 94.75 74 ILE B N 1
ATOM 1657 C CA . ILE B 1 74 ? 15.516 -7.047 -9.938 1 94.75 74 ILE B CA 1
ATOM 1658 C C . ILE B 1 74 ? 16.328 -7.688 -11.062 1 94.75 74 ILE B C 1
ATOM 1660 O O . ILE B 1 74 ? 15.93 -8.711 -11.617 1 94.75 74 ILE B O 1
ATOM 1664 N N . PHE B 1 75 ? 17.547 -7.199 -11.289 1 92.12 75 PHE B N 1
ATOM 1665 C CA . PHE B 1 75 ? 18.328 -7.672 -12.422 1 92.12 75 PHE B CA 1
ATOM 1666 C C . PHE B 1 75 ? 19.578 -8.398 -11.938 1 92.12 75 PHE B C 1
ATOM 1668 O O . PHE B 1 75 ? 20.359 -8.898 -12.75 1 92.12 75 PHE B O 1
ATOM 1675 N N . VAL B 1 76 ? 19.828 -8.367 -10.656 1 86.06 76 VAL B N 1
ATOM 1676 C CA . VAL B 1 76 ? 21 -9 -10.086 1 86.06 76 VAL B CA 1
ATOM 1677 C C . VAL B 1 76 ? 20.609 -10.273 -9.344 1 86.06 76 VAL B C 1
ATOM 1679 O O . VAL B 1 76 ? 19.828 -10.227 -8.391 1 86.06 76 VAL B O 1
ATOM 1682 N N . SER B 1 77 ? 21.062 -11.414 -9.773 1 82.69 77 SER B N 1
ATOM 1683 C CA . SER B 1 77 ? 20.625 -12.68 -9.211 1 82.69 77 SER B CA 1
ATOM 1684 C C . SER B 1 77 ? 21.688 -13.281 -8.297 1 82.69 77 SER B C 1
ATOM 1686 O O . SER B 1 77 ? 21.453 -14.32 -7.668 1 82.69 77 SER B O 1
ATOM 1688 N N . ARG B 1 78 ? 22.766 -12.633 -8.055 1 85.94 78 ARG B N 1
ATOM 1689 C CA . ARG B 1 78 ? 23.828 -13.18 -7.227 1 85.94 78 ARG B CA 1
ATOM 1690 C C . ARG B 1 78 ? 23.469 -13.109 -5.75 1 85.94 78 ARG B C 1
ATOM 1692 O O . ARG B 1 78 ? 23.812 -14.008 -4.977 1 85.94 78 ARG B O 1
ATOM 1699 N N . ILE B 1 79 ? 22.891 -12.086 -5.363 1 91.75 79 ILE B N 1
ATOM 1700 C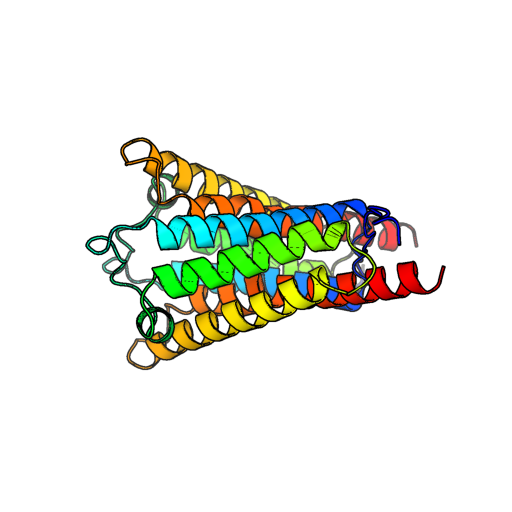 CA . ILE B 1 79 ? 22.422 -11.898 -3.992 1 91.75 79 ILE B CA 1
ATOM 1701 C C . ILE B 1 79 ? 20.969 -11.422 -3.992 1 91.75 79 ILE B C 1
ATOM 1703 O O . ILE B 1 79 ? 20.516 -10.805 -4.953 1 91.75 79 ILE B O 1
ATOM 1707 N N . PRO B 1 80 ? 20.266 -11.758 -2.996 1 95.31 80 PRO B N 1
ATOM 1708 C CA . PRO B 1 80 ? 18.844 -11.398 -2.982 1 95.31 80 PRO B CA 1
ATOM 1709 C C . PRO B 1 80 ? 18.625 -9.938 -2.6 1 95.31 80 PRO B C 1
ATOM 1711 O O . PRO B 1 80 ? 17.922 -9.648 -1.622 1 95.31 80 PRO B O 1
ATOM 1714 N N . MET B 1 81 ? 19.125 -9.008 -3.393 1 97 81 MET B N 1
ATOM 1715 C CA . MET B 1 81 ? 19.109 -7.574 -3.105 1 97 81 MET B CA 1
ATOM 1716 C C . MET B 1 81 ? 17.688 -7.051 -3.004 1 97 81 MET B C 1
ATOM 1718 O O . MET B 1 81 ? 17.375 -6.227 -2.141 1 97 81 MET B O 1
ATOM 1722 N N . THR B 1 82 ? 16.828 -7.504 -3.877 1 98.12 82 THR B N 1
ATOM 1723 C CA . THR B 1 82 ? 15.453 -7.016 -3.869 1 98.12 82 THR B CA 1
ATOM 1724 C C . THR B 1 82 ? 14.734 -7.449 -2.594 1 98.12 82 THR B C 1
ATOM 1726 O O . THR B 1 82 ? 14.031 -6.652 -1.968 1 98.12 82 THR B O 1
ATOM 1729 N N . ALA B 1 83 ? 14.914 -8.672 -2.205 1 98.44 83 ALA B N 1
ATOM 1730 C CA . ALA B 1 83 ? 14.297 -9.164 -0.975 1 98.44 83 ALA B CA 1
ATOM 1731 C C . ALA B 1 83 ? 14.805 -8.383 0.238 1 98.44 83 ALA B C 1
ATOM 1733 O O . ALA B 1 83 ? 14.023 -8.016 1.117 1 98.44 83 ALA B O 1
ATOM 1734 N N . LEU B 1 84 ? 16.094 -8.164 0.268 1 98.44 84 LEU B N 1
ATOM 1735 C CA . LEU B 1 84 ? 16.703 -7.422 1.372 1 98.44 84 LEU B CA 1
ATOM 1736 C C . LEU B 1 84 ? 16.172 -5.992 1.417 1 98.44 84 LEU B C 1
ATOM 1738 O O . LEU B 1 84 ? 15.875 -5.473 2.494 1 98.44 84 LEU B O 1
ATOM 1742 N N . ALA B 1 85 ? 16.062 -5.383 0.239 1 98.88 85 ALA B N 1
ATOM 1743 C CA . ALA B 1 85 ? 15.523 -4.031 0.155 1 98.88 85 ALA B CA 1
ATOM 1744 C C . ALA B 1 85 ? 14.094 -3.984 0.693 1 98.88 85 ALA B C 1
ATOM 1746 O O . ALA B 1 85 ? 13.75 -3.096 1.475 1 98.88 85 ALA B O 1
ATOM 1747 N N . HIS B 1 86 ? 13.273 -4.934 0.305 1 98.94 86 HIS B N 1
ATOM 1748 C CA . HIS B 1 86 ? 11.914 -5.016 0.827 1 98.94 86 HIS B CA 1
ATOM 1749 C C . HIS B 1 86 ? 11.914 -5.25 2.334 1 98.94 86 HIS B C 1
ATOM 1751 O O . HIS B 1 86 ? 11.039 -4.746 3.045 1 98.94 86 HIS B O 1
ATOM 1757 N N . GLY B 1 87 ? 12.883 -6.059 2.836 1 98.81 87 GLY B N 1
ATOM 1758 C CA . GLY B 1 87 ? 13.008 -6.23 4.273 1 98.81 87 GLY B CA 1
ATOM 1759 C C . GLY B 1 87 ? 13.273 -4.93 5.012 1 98.81 87 GLY B C 1
ATOM 1760 O O . GLY B 1 87 ? 12.664 -4.664 6.047 1 98.81 87 GLY B O 1
ATOM 1761 N N . VAL B 1 88 ? 14.164 -4.137 4.543 1 98.88 88 VAL B N 1
ATOM 1762 C CA . VAL B 1 88 ? 14.477 -2.836 5.125 1 98.88 88 VAL B CA 1
ATOM 1763 C C . VAL B 1 88 ? 13.242 -1.943 5.094 1 98.88 88 VAL B C 1
ATOM 1765 O O . VAL B 1 88 ? 12.898 -1.313 6.098 1 98.88 88 VAL B O 1
ATOM 1768 N N . LEU B 1 89 ? 12.562 -1.902 3.988 1 98.88 89 LEU B N 1
ATOM 1769 C CA . LEU B 1 89 ? 11.375 -1.071 3.84 1 98.88 89 LEU B CA 1
ATOM 1770 C C . LEU B 1 89 ? 10.25 -1.56 4.75 1 98.88 89 LEU B C 1
ATOM 1772 O O . LEU B 1 89 ? 9.5 -0.753 5.305 1 98.88 89 LEU B O 1
ATOM 1776 N N . PHE B 1 90 ? 10.141 -2.895 4.918 1 98.88 90 PHE B N 1
ATOM 1777 C CA . PHE B 1 90 ? 9.219 -3.453 5.895 1 98.88 90 PHE B CA 1
ATOM 1778 C C . PHE B 1 90 ? 9.492 -2.891 7.285 1 98.88 90 PHE B C 1
ATOM 1780 O O . PHE B 1 90 ? 8.578 -2.404 7.953 1 98.88 90 PHE B O 1
ATOM 1787 N N . GLY B 1 91 ? 10.742 -2.984 7.652 1 98.5 91 GLY B N 1
ATOM 1788 C CA . GLY B 1 91 ? 11.125 -2.457 8.953 1 98.5 91 GLY B CA 1
ATOM 1789 C C . GLY B 1 91 ? 10.859 -0.971 9.094 1 98.5 91 GLY B C 1
ATOM 1790 O O . GLY B 1 91 ? 10.383 -0.518 10.141 1 98.5 91 GLY B O 1
ATOM 1791 N N . LEU B 1 92 ? 11.102 -0.149 8.086 1 97.81 92 LEU B N 1
ATOM 1792 C CA . LEU B 1 92 ? 10.898 1.295 8.102 1 97.81 92 LEU B CA 1
ATOM 1793 C C . LEU B 1 92 ? 9.422 1.634 8.289 1 97.81 92 LEU B C 1
ATOM 1795 O O . LEU B 1 92 ? 9.07 2.455 9.141 1 97.81 92 LEU B O 1
ATOM 1799 N N . TYR B 1 93 ? 8.578 1.013 7.562 1 97.69 93 TYR B N 1
ATOM 1800 C CA . TYR B 1 93 ? 7.156 1.321 7.641 1 97.69 93 TYR B CA 1
ATOM 1801 C C . TYR B 1 93 ? 6.559 0.812 8.945 1 97.69 93 TYR B C 1
ATOM 1803 O O . TYR B 1 93 ? 5.641 1.425 9.5 1 97.69 93 TYR B O 1
ATOM 1811 N N . LEU B 1 94 ? 7.125 -0.304 9.469 1 97.12 94 LEU B N 1
ATOM 1812 C CA . LEU B 1 94 ? 6.688 -0.781 10.781 1 97.12 94 LEU B CA 1
ATOM 1813 C C . LEU B 1 94 ? 7.016 0.236 11.867 1 97.12 94 LEU B C 1
ATOM 1815 O O . LEU B 1 94 ? 6.172 0.542 12.711 1 97.12 94 LEU B O 1
ATOM 1819 N N . VAL B 1 95 ? 8.195 0.745 11.766 1 95 95 VAL B N 1
ATOM 1820 C CA . VAL B 1 95 ? 8.609 1.706 12.781 1 95 95 VAL B CA 1
ATOM 1821 C C . VAL B 1 95 ? 7.797 2.992 12.633 1 95 95 VAL B C 1
ATOM 1823 O O . VAL B 1 95 ? 7.43 3.619 13.633 1 95 95 VAL B O 1
ATOM 1826 N N . PHE B 1 96 ? 7.535 3.412 11.445 1 94.38 96 PHE B N 1
ATOM 1827 C CA . PHE B 1 96 ? 6.68 4.574 11.234 1 94.38 96 PHE B CA 1
ATOM 1828 C C . PHE B 1 96 ? 5.277 4.328 11.781 1 94.38 96 PHE B C 1
ATOM 1830 O O . PHE B 1 96 ? 4.664 5.223 12.359 1 94.38 96 PHE B O 1
ATOM 1837 N N . GLY B 1 97 ? 4.777 3.139 11.602 1 94.75 97 GLY B N 1
ATOM 1838 C CA . GLY B 1 97 ? 3.473 2.783 12.141 1 94.75 97 GLY B CA 1
ATOM 1839 C C . GLY B 1 97 ? 3.424 2.801 13.656 1 94.75 97 GLY B C 1
ATOM 1840 O O . GLY B 1 97 ? 2.467 3.307 14.242 1 94.75 97 GLY B O 1
ATOM 1841 N N . ILE B 1 98 ? 4.414 2.295 14.258 1 92.06 98 ILE B N 1
ATOM 1842 C CA . ILE B 1 98 ? 4.527 2.301 15.711 1 92.06 98 ILE B CA 1
ATOM 1843 C C . ILE B 1 98 ? 4.617 3.738 16.219 1 92.06 98 ILE B C 1
ATOM 1845 O O . ILE B 1 98 ? 3.992 4.094 17.219 1 92.06 98 ILE B O 1
ATOM 1849 N N . GLY B 1 99 ? 5.379 4.559 15.547 1 91.06 99 GLY B N 1
ATOM 1850 C CA . GLY B 1 99 ? 5.445 5.973 15.883 1 91.06 99 GLY B CA 1
ATOM 1851 C C . GLY B 1 99 ? 4.102 6.672 15.805 1 91.06 99 GLY B C 1
ATOM 1852 O O . GLY B 1 99 ? 3.752 7.465 16.672 1 91.06 99 GLY B O 1
ATOM 1853 N N . ALA B 1 100 ? 3.393 6.367 14.797 1 89.5 100 ALA B N 1
ATOM 1854 C CA . ALA B 1 100 ? 2.066 6.957 14.633 1 89.5 100 ALA B CA 1
ATOM 1855 C C . ALA B 1 100 ? 1.122 6.504 15.742 1 89.5 100 ALA B C 1
ATOM 1857 O O . ALA B 1 100 ? 0.27 7.273 16.188 1 89.5 100 ALA B O 1
ATOM 1858 N N . LEU B 1 101 ? 1.272 5.266 16.188 1 88.31 101 LEU B N 1
ATOM 1859 C CA . LEU B 1 101 ? 0.462 4.77 17.297 1 88.31 101 LEU B CA 1
ATOM 1860 C C . LEU B 1 101 ? 0.838 5.465 18.609 1 88.31 101 LEU B C 1
ATOM 1862 O O . LEU B 1 101 ? -0.031 5.766 19.422 1 88.31 101 LEU B O 1
ATOM 1866 N N . ALA B 1 102 ? 2.07 5.688 18.766 1 86.81 102 ALA B N 1
ATOM 1867 C CA . ALA B 1 102 ? 2.557 6.344 19.984 1 86.81 102 ALA B CA 1
ATOM 1868 C C . ALA B 1 102 ? 1.984 7.75 20.109 1 86.81 102 ALA B C 1
ATOM 1870 O O . ALA B 1 102 ? 1.786 8.25 21.234 1 86.81 102 ALA B O 1
ATOM 1871 N N . GLU B 1 103 ? 1.695 8.328 18.984 1 83.75 103 GLU B N 1
ATOM 1872 C CA . GLU B 1 103 ? 1.131 9.68 19 1 83.75 103 GLU B CA 1
ATOM 1873 C C . GLU B 1 103 ? -0.298 9.672 19.531 1 83.75 103 GLU B C 1
ATOM 1875 O O . GLU B 1 103 ? -0.81 10.703 19.969 1 83.75 103 GLU B O 1
ATOM 1880 N N . LEU B 1 104 ? -0.938 8.508 19.5 1 83.31 104 LEU B N 1
ATOM 1881 C CA . LEU B 1 104 ? -2.32 8.406 19.953 1 83.31 104 LEU B CA 1
ATOM 1882 C C . LEU B 1 104 ? -2.385 8.289 21.484 1 83.31 104 LEU B C 1
ATOM 1884 O O . LEU B 1 104 ? -3.459 8.406 22.062 1 83.31 104 LEU B O 1
ATOM 1888 N N . ALA B 1 105 ? -1.381 8.023 22.141 1 78.56 105 ALA B N 1
ATOM 1889 C CA . ALA B 1 105 ? -1.358 7.766 23.578 1 78.56 105 ALA B CA 1
ATOM 1890 C C . ALA B 1 105 ? -1.996 8.922 24.359 1 78.56 105 ALA B C 1
ATOM 1892 O O . ALA B 1 105 ? -2.664 8.703 25.359 1 78.56 105 ALA B O 1
ATOM 1893 N N . ASP B 1 106 ? -1.963 10.125 23.938 1 72.94 106 ASP B N 1
ATOM 1894 C CA . ASP 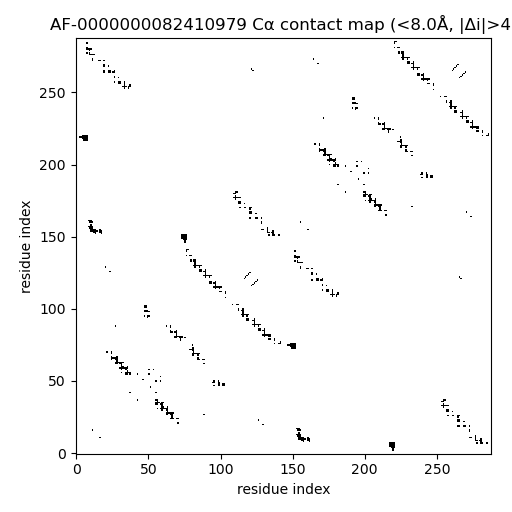B 1 106 ? -2.471 11.266 24.688 1 72.94 106 ASP B CA 1
ATOM 1895 C C . ASP B 1 106 ? -3.754 11.812 24.062 1 72.94 106 ASP B C 1
ATOM 1897 O O . ASP B 1 106 ? -4.207 12.898 24.422 1 72.94 106 ASP B O 1
ATOM 1901 N N . ARG B 1 107 ? -4.223 10.992 23.125 1 75.12 107 ARG B N 1
ATOM 1902 C CA . ARG B 1 107 ? -5.383 11.531 22.422 1 75.12 107 ARG B CA 1
ATOM 1903 C C . ARG B 1 107 ? -6.617 10.664 22.656 1 75.12 107 ARG B C 1
ATOM 1905 O O . ARG B 1 107 ? -6.535 9.625 23.312 1 75.12 107 ARG B O 1
ATOM 1912 N N . ASP B 1 108 ? -7.715 11.328 22.266 1 70.38 108 ASP B N 1
ATOM 1913 C CA . ASP B 1 108 ? -8.938 10.539 22.219 1 70.38 108 ASP B CA 1
ATOM 1914 C C . ASP B 1 108 ? -8.789 9.336 21.297 1 70.38 108 ASP B C 1
ATOM 1916 O O . ASP B 1 108 ? -8.383 9.484 20.141 1 70.38 108 ASP B O 1
ATOM 1920 N N . PHE B 1 109 ? -9.031 8.203 21.766 1 71.44 109 PHE B N 1
ATOM 1921 C CA . PHE B 1 109 ? -8.758 6.945 21.094 1 71.44 109 PHE B CA 1
ATOM 1922 C C . PHE B 1 109 ? -9.812 6.668 20.016 1 71.44 109 PHE B C 1
ATOM 1924 O O . PHE B 1 109 ? -9.68 5.719 19.25 1 71.44 109 PHE B O 1
ATOM 1931 N N . LEU B 1 110 ? -10.555 7.57 19.812 1 76.31 110 LEU B N 1
ATOM 1932 C CA . LEU B 1 110 ? -11.664 7.27 18.906 1 76.31 110 LEU B CA 1
ATOM 1933 C C . LEU B 1 110 ? -11.258 7.504 17.453 1 76.31 110 LEU B C 1
ATOM 1935 O O . LEU B 1 110 ? -11.898 6.984 16.531 1 76.31 110 LEU B O 1
ATOM 1939 N N . TYR B 1 111 ? -10.305 8.297 17.281 1 84.06 111 TYR B N 1
ATOM 1940 C CA . TYR B 1 111 ? -9.852 8.602 15.93 1 84.06 111 TYR B CA 1
ATOM 1941 C C . TYR B 1 111 ? -8.336 8.758 15.883 1 84.06 111 TYR B C 1
ATOM 1943 O O . TYR B 1 111 ? -7.668 8.703 16.906 1 84.06 111 TYR B O 1
ATOM 1951 N N . GLY B 1 112 ? -7.805 8.797 14.641 1 85.38 112 GLY B N 1
ATOM 1952 C CA . GLY B 1 112 ? -6.391 9.086 14.461 1 85.38 112 GLY B CA 1
ATOM 1953 C C . GLY B 1 112 ? -5.562 7.852 14.172 1 85.38 112 GLY B C 1
ATOM 1954 O O . GLY B 1 112 ? -4.34 7.938 14.023 1 85.38 112 GLY B O 1
ATOM 1955 N N . TRP B 1 113 ? -6.203 6.711 13.992 1 88.88 113 TRP B N 1
ATOM 1956 C CA . TRP B 1 113 ? -5.445 5.465 13.891 1 88.88 113 TRP B CA 1
ATOM 1957 C C . TRP B 1 113 ? -5.195 5.105 12.43 1 88.88 113 TRP B C 1
ATOM 1959 O O . TRP B 1 113 ? -4.387 4.223 12.133 1 88.88 113 TRP B O 1
ATOM 1969 N N . ARG B 1 114 ? -5.773 5.816 11.508 1 90.31 114 ARG B N 1
ATOM 1970 C CA . ARG B 1 114 ? -5.73 5.41 10.109 1 90.31 114 ARG B CA 1
ATOM 1971 C C . ARG B 1 114 ? -4.301 5.395 9.586 1 90.31 114 ARG B C 1
ATOM 1973 O O . ARG B 1 114 ? -3.93 4.516 8.805 1 90.31 114 ARG B O 1
ATOM 1980 N N . THR B 1 115 ? -3.541 6.355 10.039 1 90.88 115 THR B N 1
ATOM 1981 C CA . THR B 1 115 ? -2.166 6.438 9.555 1 90.88 115 THR B CA 1
ATOM 1982 C C . THR B 1 115 ? -1.352 5.242 10.039 1 90.88 115 THR B C 1
ATOM 1984 O O . THR B 1 115 ? -0.638 4.613 9.258 1 90.88 115 THR B O 1
ATOM 1987 N N . ALA B 1 116 ? -1.496 4.914 11.305 1 93.5 116 ALA B N 1
ATOM 1988 C CA . ALA B 1 116 ? -0.78 3.771 11.867 1 93.5 116 ALA B CA 1
ATOM 1989 C C . ALA B 1 116 ? -1.212 2.469 11.195 1 93.5 116 ALA B C 1
ATOM 1991 O O . ALA B 1 116 ? -0.372 1.653 10.812 1 93.5 116 ALA B O 1
ATOM 1992 N N . VAL B 1 117 ? -2.473 2.324 11.023 1 95.94 117 VAL B N 1
ATOM 1993 C CA . VAL B 1 117 ? -3.014 1.119 10.398 1 95.94 117 VAL B CA 1
ATOM 1994 C C . VAL B 1 117 ? -2.559 1.041 8.945 1 95.94 117 VAL B C 1
ATOM 1996 O O . VAL B 1 117 ? -2.191 -0.031 8.461 1 95.94 117 VAL B O 1
ATOM 1999 N N . GLY B 1 118 ? -2.533 2.143 8.227 1 96.31 118 GLY B N 1
ATOM 2000 C CA . GLY B 1 118 ? -2.055 2.191 6.855 1 96.31 118 GLY B CA 1
ATOM 2001 C C . GLY B 1 118 ? -0.589 1.827 6.719 1 96.31 118 GLY B C 1
ATOM 2002 O O . GLY B 1 118 ? -0.203 1.118 5.789 1 96.31 118 GLY B O 1
ATOM 2003 N N . TRP B 1 119 ? 0.164 2.312 7.672 1 96.69 119 TRP B N 1
ATOM 2004 C CA . TRP B 1 119 ? 1.585 1.979 7.641 1 96.69 119 TRP B CA 1
ATOM 2005 C C . TRP B 1 119 ? 1.799 0.486 7.867 1 96.69 119 TRP B C 1
ATOM 2007 O O . TRP B 1 119 ? 2.543 -0.16 7.129 1 96.69 119 TRP B O 1
ATOM 2017 N N . VAL B 1 120 ? 1.141 -0.106 8.836 1 97.88 120 VAL B N 1
ATOM 2018 C CA . VAL B 1 120 ? 1.43 -1.466 9.273 1 97.88 120 VAL B CA 1
ATOM 2019 C C . VAL B 1 120 ? 0.753 -2.469 8.344 1 97.88 120 VAL B C 1
ATOM 2021 O O . VAL B 1 120 ? 1.418 -3.316 7.746 1 97.88 120 VAL B O 1
ATOM 202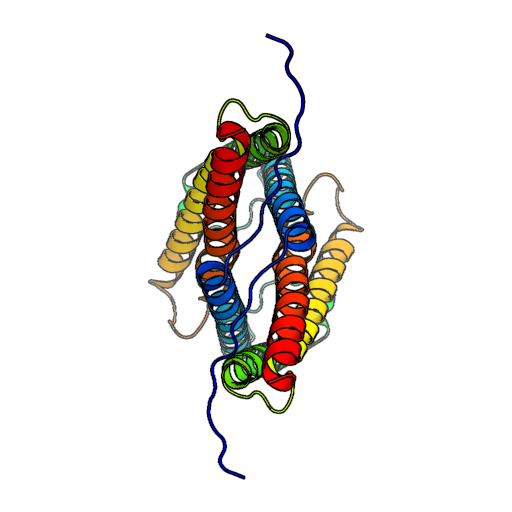4 N N . LEU B 1 121 ? -0.525 -2.277 8.102 1 98.31 121 LEU B N 1
ATOM 2025 C CA . LEU B 1 121 ? -1.278 -3.273 7.348 1 98.31 121 LEU B CA 1
ATOM 2026 C C . LEU B 1 121 ? -1.272 -2.945 5.859 1 98.31 121 LEU B C 1
ATOM 2028 O O . LEU B 1 121 ? -1.679 -3.77 5.035 1 98.31 121 LEU B O 1
ATOM 2032 N N . GLY B 1 122 ? -0.855 -1.786 5.535 1 98 122 GLY B N 1
ATOM 2033 C CA . GLY B 1 122 ? -0.67 -1.408 4.145 1 98 122 GLY B CA 1
ATOM 2034 C C . GLY B 1 122 ? 0.768 -1.532 3.678 1 98 122 GLY B C 1
ATOM 2035 O O . GLY B 1 122 ? 1.158 -2.559 3.117 1 98 122 GLY B O 1
ATOM 2036 N N . ALA B 1 123 ? 1.55 -0.521 3.992 1 98.56 123 ALA B N 1
ATOM 2037 C CA . ALA B 1 123 ? 2.895 -0.426 3.432 1 98.56 123 ALA B CA 1
ATOM 2038 C C . ALA B 1 123 ? 3.787 -1.551 3.951 1 98.56 123 ALA B C 1
ATOM 2040 O O . ALA B 1 123 ? 4.43 -2.252 3.168 1 98.56 123 ALA B O 1
ATOM 2041 N N . ALA B 1 124 ? 3.844 -1.768 5.25 1 98.81 124 ALA B N 1
ATOM 2042 C CA . ALA B 1 124 ? 4.703 -2.814 5.797 1 98.81 124 ALA B CA 1
ATOM 2043 C C . ALA B 1 124 ? 4.285 -4.191 5.285 1 98.81 124 ALA B C 1
ATOM 2045 O O . ALA B 1 124 ? 5.133 -5 4.906 1 98.81 124 ALA B O 1
ATOM 2046 N N . ALA B 1 125 ? 3.02 -4.469 5.262 1 98.75 125 ALA B N 1
ATOM 2047 C CA . ALA B 1 125 ? 2.521 -5.762 4.801 1 98.75 125 ALA B CA 1
ATOM 2048 C C . ALA B 1 125 ? 2.91 -6.008 3.346 1 98.75 125 ALA B C 1
ATOM 2050 O O . ALA B 1 125 ? 3.312 -7.117 2.984 1 98.75 125 ALA B O 1
ATOM 2051 N N . VAL B 1 126 ? 2.766 -4.996 2.504 1 98.88 126 VAL B N 1
ATOM 2052 C CA . VAL B 1 126 ? 3.135 -5.121 1.099 1 98.88 126 VAL B CA 1
ATOM 2053 C C . VAL B 1 126 ? 4.609 -5.5 0.982 1 98.88 126 VAL B C 1
ATOM 2055 O O . VAL B 1 126 ? 4.961 -6.418 0.238 1 98.88 126 VAL B O 1
ATOM 2058 N N . HIS B 1 127 ? 5.426 -4.844 1.702 1 98.94 127 HIS B N 1
ATOM 2059 C CA . HIS B 1 127 ? 6.855 -5.109 1.597 1 98.94 127 HIS B CA 1
ATOM 2060 C C . HIS B 1 127 ? 7.215 -6.461 2.203 1 98.94 127 HIS B C 1
ATOM 2062 O O . HIS B 1 127 ? 8.133 -7.137 1.731 1 98.94 127 HIS B O 1
ATOM 2068 N N . LEU B 1 128 ? 6.496 -6.918 3.217 1 98.88 128 LEU B N 1
ATOM 2069 C CA . LEU B 1 128 ? 6.711 -8.258 3.752 1 98.88 128 LEU B CA 1
ATOM 2070 C C . LEU B 1 128 ? 6.398 -9.32 2.701 1 98.88 128 LEU B C 1
ATOM 2072 O O . LEU B 1 128 ? 7.18 -10.25 2.498 1 98.88 128 LEU B O 1
ATOM 2076 N N . VAL B 1 129 ? 5.281 -9.141 2.061 1 98.88 129 VAL B N 1
ATOM 2077 C CA . VAL B 1 129 ? 4.84 -10.086 1.039 1 98.88 129 VAL B CA 1
ATOM 2078 C C . VAL B 1 129 ? 5.82 -10.07 -0.132 1 98.88 129 VAL B C 1
ATOM 2080 O O . VAL B 1 129 ? 6.18 -11.133 -0.66 1 98.88 129 VAL B O 1
ATOM 2083 N N . LEU B 1 130 ? 6.273 -8.906 -0.522 1 98.81 130 LEU B N 1
ATOM 2084 C CA . LEU B 1 130 ? 7.188 -8.797 -1.653 1 98.81 130 LEU B CA 1
ATOM 2085 C C . LEU B 1 130 ? 8.57 -9.312 -1.285 1 98.81 130 LEU B C 1
ATOM 2087 O O . LEU B 1 130 ? 9.281 -9.867 -2.133 1 98.81 130 LEU B O 1
ATOM 2091 N N . ALA B 1 131 ? 8.961 -9.102 -0.013 1 98.81 131 ALA B N 1
ATOM 2092 C CA . ALA B 1 131 ? 10.211 -9.719 0.438 1 98.81 131 ALA B CA 1
ATOM 2093 C C . ALA B 1 131 ? 10.156 -11.242 0.292 1 98.81 131 ALA B C 1
ATOM 2095 O O . ALA B 1 131 ? 11.086 -11.852 -0.223 1 98.81 131 ALA B O 1
ATOM 2096 N N . ASP B 1 132 ? 9.086 -11.789 0.726 1 98.5 132 ASP B N 1
ATOM 2097 C CA . ASP B 1 132 ? 8.883 -13.227 0.646 1 98.5 132 ASP B CA 1
ATOM 2098 C C . ASP B 1 132 ? 8.883 -13.703 -0.805 1 98.5 132 ASP B C 1
ATOM 2100 O O . ASP B 1 132 ? 9.555 -14.68 -1.146 1 98.5 132 ASP B O 1
ATOM 2104 N N . ALA B 1 133 ? 8.148 -13.055 -1.622 1 98.25 133 ALA B N 1
ATOM 2105 C CA . ALA B 1 133 ? 8.07 -13.414 -3.035 1 98.25 133 ALA B CA 1
ATOM 2106 C C . ALA B 1 133 ? 9.43 -13.289 -3.711 1 98.25 133 ALA B C 1
ATOM 2108 O O . ALA B 1 133 ? 9.789 -14.109 -4.559 1 98.25 133 ALA B O 1
ATOM 2109 N N . SER B 1 134 ? 10.125 -12.258 -3.373 1 97.62 134 SER B N 1
ATOM 2110 C CA . SER B 1 134 ? 11.414 -11.984 -4.004 1 97.62 134 SER B CA 1
ATOM 2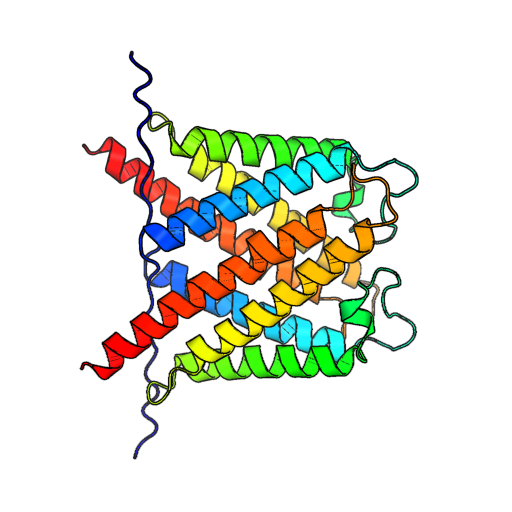111 C C . SER B 1 134 ? 12.461 -13.016 -3.588 1 97.62 134 SER B C 1
ATOM 2113 O O . SER B 1 134 ? 13.312 -13.398 -4.391 1 97.62 134 SER B O 1
ATOM 2115 N N . ILE B 1 135 ? 12.438 -13.344 -2.316 1 97.12 135 ILE B N 1
ATOM 2116 C CA . ILE B 1 135 ? 13.398 -14.352 -1.879 1 97.12 135 ILE B CA 1
ATOM 2117 C C . ILE B 1 135 ? 13.102 -15.68 -2.57 1 97.12 135 ILE B C 1
ATOM 2119 O O . ILE B 1 135 ? 14.023 -16.422 -2.932 1 97.12 135 ILE B O 1
ATOM 2123 N N . ASP B 1 136 ? 11.82 -16.016 -2.762 1 96.06 136 ASP B N 1
ATOM 2124 C CA . ASP B 1 136 ? 11.438 -17.234 -3.486 1 96.06 136 ASP B CA 1
ATOM 2125 C C . ASP B 1 136 ? 11.883 -17.156 -4.945 1 96.06 136 ASP B C 1
ATOM 2127 O O . ASP B 1 136 ? 12.391 -18.141 -5.492 1 96.06 136 ASP B O 1
ATOM 2131 N N . GLY B 1 137 ? 11.602 -16 -5.547 1 94.06 137 GLY B N 1
ATOM 2132 C CA . GLY B 1 137 ? 12.055 -15.82 -6.918 1 94.06 137 GLY B CA 1
ATOM 2133 C C . GLY B 1 137 ? 13.555 -15.977 -7.074 1 94.06 137 GLY B C 1
ATOM 2134 O O . GLY B 1 137 ? 14.023 -16.578 -8.039 1 94.06 137 GLY B O 1
ATOM 2135 N N . TRP B 1 138 ? 14.273 -15.414 -6.172 1 94 138 TRP B N 1
ATOM 2136 C CA . TRP B 1 138 ? 15.734 -15.516 -6.176 1 94 138 TRP B CA 1
ATOM 2137 C C . TRP B 1 138 ? 16.188 -16.969 -6.035 1 94 138 TRP B C 1
ATOM 2139 O O . TRP B 1 138 ? 17.062 -17.422 -6.766 1 94 138 TRP B O 1
ATOM 2149 N N . ARG B 1 139 ? 15.594 -17.719 -5.105 1 93.94 139 ARG B N 1
ATOM 2150 C CA . ARG B 1 139 ? 15.93 -19.125 -4.898 1 93.94 139 ARG B CA 1
ATOM 2151 C C . ARG B 1 139 ? 15.664 -19.953 -6.156 1 93.94 139 ARG B C 1
ATOM 2153 O O . ARG B 1 139 ? 16.453 -20.828 -6.508 1 93.94 139 ARG B O 1
ATOM 2160 N N . ARG B 1 140 ? 14.633 -19.625 -6.859 1 91.06 140 ARG B N 1
ATOM 2161 C CA . ARG B 1 140 ? 14.297 -20.344 -8.094 1 91.06 140 ARG B CA 1
ATOM 2162 C C . ARG B 1 140 ? 15.32 -20.062 -9.188 1 91.06 140 ARG B C 1
ATOM 2164 O O . ARG B 1 140 ? 15.664 -20.953 -9.961 1 91.06 140 ARG B O 1
ATOM 2171 N N . THR B 1 141 ? 15.734 -18.859 -9.242 1 86.19 141 THR B N 1
ATOM 2172 C CA . THR B 1 141 ? 16.719 -18.453 -10.25 1 86.19 141 THR B CA 1
ATOM 2173 C C . THR B 1 141 ? 18.078 -19.078 -9.953 1 86.19 141 THR B C 1
ATOM 2175 O O . THR B 1 141 ? 18.797 -19.453 -10.875 1 86.19 141 THR B O 1
ATOM 2178 N N . ARG B 1 142 ? 18.406 -19.266 -8.719 1 85.38 142 ARG B N 1
ATOM 2179 C CA . ARG B 1 142 ? 19.688 -19.828 -8.32 1 85.38 142 ARG B CA 1
ATOM 2180 C C . ARG B 1 142 ? 19.688 -21.344 -8.5 1 85.38 142 ARG B C 1
ATOM 2182 O O . ARG B 1 142 ? 20.75 -21.953 -8.68 1 85.38 142 ARG B O 1
ATOM 2189 N N . ALA B 1 143 ? 18.594 -21.938 -8.414 1 81.69 143 ALA B N 1
ATOM 2190 C CA . ALA B 1 143 ? 18.5 -23.375 -8.586 1 81.69 143 ALA B CA 1
ATOM 2191 C C . ALA B 1 143 ? 18.641 -23.766 -10.055 1 81.69 143 ALA B C 1
ATOM 2193 O O . ALA B 1 143 ? 18.859 -24.938 -10.367 1 81.69 143 ALA B O 1
ATOM 2194 N N . ARG B 1 144 ? 18.656 -22.906 -11.023 1 68.75 144 ARG B N 1
ATOM 2195 C CA . ARG B 1 144 ? 18.875 -23.203 -12.438 1 68.75 144 ARG B CA 1
ATOM 2196 C C . ARG B 1 144 ? 20.328 -22.984 -12.828 1 68.75 144 ARG B C 1
ATOM 2198 O O . ARG B 1 144 ? 20.875 -23.719 -13.656 1 68.75 144 ARG B O 1
#

pLDDT: mean 90.23, std 11.78, range [39.56, 98.94]

Nearest PDB structures (foldseek):
  1qvx-assembly1_A  TM=3.251E-01  e=1.789E+00  Gallus gallus
  4etr-assembly1_A  TM=3.036E-01  e=1.701E+00  Pseudomonas aeruginosa PAO1
  7epd-assembly1_A  TM=3.582E-01  e=7.306E+00  Homo sapiens
  1qvx-assembly1_A  TM=3.251E-01  e=1.877E+00  Gallus gallus
  6gcs-assembly1_J  TM=2.734E-01  e=1.877E+00  Yarrowia lipolytica

Organism: Rhodococcus erythropolis (NCBI:txid1833)

Secondary structure (DSSP, 8-state):
------PPP--B-HHHHHHHHHHHHHHHHHHHHHHHHS-GGG--TT--TTGGGS-HHHHHHHHHHHHHHHHHHTT--SS-HHHHHHHHHHHHHHHHHHHHHHGGGGS-TTS--HHHHIIIIIIIHHHHHHHHHHHHHHHHHHT-/------PPP--B-HHHHHHHHHHHHHHHHHHHHHHHHS-GGG--TT--TTGGGS-HHHHHHHHHHHHHHHHHHTS--SS-HHHHHHHHHHHHHHHHHHHHHHGGGGS-TTS--HHHHIIIIIIIHHHHHHHHHHHHHHHHHHT-

Solvent-accessible surface area (backbone atoms only — not comparable to full-atom values): 13932 Å² total; per-residue (Å²): 131,81,83,65,74,42,75,64,60,32,44,34,53,43,67,58,39,45,51,48,51,52,27,46,30,49,34,30,30,43,35,7,49,20,33,53,54,46,54,81,92,67,60,67,85,81,56,30,67,53,63,64,72,44,63,52,44,59,56,7,50,52,31,27,49,32,15,49,45,22,58,56,20,39,29,37,72,88,52,59,38,31,18,52,20,24,46,52,50,17,52,51,27,39,48,51,13,52,19,35,48,58,61,41,73,85,44,70,81,71,36,71,52,34,63,19,41,36,23,37,39,37,54,13,40,52,22,48,45,48,17,54,20,35,44,51,22,40,53,58,60,68,73,106,133,80,82,65,75,41,76,64,61,30,43,34,55,41,67,58,36,44,51,49,51,53,27,47,30,48,34,30,30,44,37,8,51,21,33,52,54,45,53,81,91,66,58,67,86,81,56,30,67,52,63,63,71,45,64,53,43,60,56,7,49,52,32,27,48,33,14,49,45,21,59,55,19,39,31,39,71,88,51,62,38,31,18,51,20,24,46,52,50,18,52,50,27,38,48,51,12,53,20,36,48,60,60,44,72,86,44,73,81,72,36,72,53,36,61,19,41,35,22,37,38,36,55,13,41,51,23,48,46,49,19,53,22,35,44,50,23,41,53,56,60,66,73,106